Protein AF-A0A378JPU3-F1 (afdb_monomer_lite)

Secondary structure (DSSP, 8-state):
-TTTTHHHHHTTTT--------------------------------------EEHHHHHHHHHHHHHHHHHHHHHHSHHHHHHHHHTT--HHHHHHHHHHHHHHHHHHHTTTS-SEE-HHHHHHHHHHHHHHHHHHHHHHHTT---------------S---EEHHHHHHHHHHHHHHHHHHHHHHSHHHHHHHHHTT--HHHHHHHHHHHHHHHHHHHTTTS-SEE-HHHHHHHHHHHHHHHHHHHIIIIIS----

Organism: NCBI:txid190655

Foldseek 3Di:
DVPVPVVVVLVPVLVPPPVDQPPPVPPPPPPDDDDDDDDDDDDDDDPDPQPFDFPVVLLVVCLVCLQQVLLVVLCVDPVSVVLCVVLVHDSVNSSVQLSVQLVVLCVVCVVVQDRTDGSVSSSVVVVVSSVSSSVVSCCVRNVVPPPPPDDDDDDDDPDLPWDFPVVLLVVCLVCLLQVLLVVQCVPPVSVVLCVVLVHDSVNSSVPLSVQSVVLCVVCVVVDDRIDGPVCSSVVSVSSSSSSNVVCCVVRRVPDDD

InterPro domains:
  IPR056212 T2SS substrate NttA [PF24275] (55-139)
  IPR056212 T2SS substrate NttA [PF24275] (162-255)

Structure (mmCIF, N/CA/C/O backbone):
data_AF-A0A378JPU3-F1
#
_entry.id   AF-A0A378JPU3-F1
#
loop_
_atom_site.group_PDB
_atom_site.id
_atom_site.type_symbol
_atom_site.label_atom_id
_atom_site.label_alt_id
_atom_site.label_comp_id
_atom_site.label_asym_id
_atom_site.label_entity_id
_atom_site.label_seq_id
_atom_site.pdbx_PDB_ins_code
_atom_site.Cartn_x
_atom_site.Cartn_y
_atom_site.Cartn_z
_atom_site.occupancy
_atom_site.B_iso_or_equiv
_atom_site.auth_seq_id
_atom_site.auth_comp_id
_atom_site.auth_asym_id
_atom_site.auth_atom_id
_atom_site.pdbx_PDB_model_num
ATOM 1 N N . MET A 1 1 ? -19.035 25.969 13.054 1.00 32.41 1 MET A N 1
ATOM 2 C CA . MET A 1 1 ? -17.588 26.042 12.739 1.00 32.41 1 MET A CA 1
ATOM 3 C C . MET A 1 1 ? -16.860 24.683 12.739 1.00 32.41 1 MET A C 1
ATOM 5 O O . MET A 1 1 ? -15.728 24.630 12.285 1.00 32.41 1 MET A O 1
ATOM 9 N N . LEU A 1 2 ? -17.512 23.565 13.103 1.00 28.56 2 LEU A N 1
ATOM 10 C CA . LEU A 1 2 ? -16.914 22.213 13.140 1.00 28.56 2 LEU A CA 1
ATOM 11 C C . LEU A 1 2 ? -16.615 21.562 11.768 1.00 28.56 2 LEU A C 1
ATOM 13 O O . LEU A 1 2 ? -15.818 20.636 11.690 1.00 28.56 2 LEU A O 1
ATOM 17 N N . LYS A 1 3 ? -17.224 22.044 10.673 1.00 27.38 3 LYS A N 1
ATOM 18 C CA . LYS A 1 3 ? -17.067 21.456 9.325 1.00 27.38 3 LYS A CA 1
ATOM 19 C C . LYS A 1 3 ? -15.703 21.727 8.664 1.00 27.38 3 LYS A C 1
ATOM 21 O O . LYS A 1 3 ? -15.357 21.023 7.726 1.00 27.38 3 LYS A O 1
ATOM 26 N N . LYS A 1 4 ? -14.931 22.719 9.135 1.00 27.52 4 LYS A N 1
ATOM 27 C CA . LYS A 1 4 ? -13.619 23.080 8.552 1.00 27.52 4 LYS A CA 1
ATOM 28 C C . LYS A 1 4 ? -12.437 22.297 9.136 1.00 27.52 4 LYS A C 1
ATOM 30 O O . LYS A 1 4 ? -11.448 22.133 8.441 1.00 27.52 4 LYS A O 1
ATOM 35 N N . TYR A 1 5 ? -12.544 21.788 10.366 1.00 25.59 5 TYR A N 1
ATOM 36 C CA . TYR A 1 5 ? -11.441 21.064 11.016 1.00 25.59 5 TYR A CA 1
ATOM 37 C C . TYR A 1 5 ? -11.347 19.587 10.598 1.00 25.59 5 TYR A C 1
ATOM 39 O O . TYR A 1 5 ? -10.256 19.034 10.583 1.00 25.59 5 TYR A O 1
ATOM 47 N N . ILE A 1 6 ? -12.462 18.966 10.196 1.00 35.22 6 ILE A N 1
ATOM 48 C CA . ILE A 1 6 ? -12.532 17.518 9.916 1.00 35.22 6 ILE A CA 1
ATOM 49 C C . ILE A 1 6 ? -12.064 17.171 8.490 1.00 35.22 6 ILE A C 1
ATOM 51 O O . ILE A 1 6 ? -11.572 16.072 8.254 1.00 35.22 6 ILE A O 1
ATOM 55 N N . LEU A 1 7 ? -12.124 18.124 7.547 1.00 30.12 7 LEU A N 1
ATOM 56 C CA . LEU A 1 7 ? -11.516 17.939 6.222 1.00 30.12 7 LEU A CA 1
ATOM 57 C C . LEU A 1 7 ? -9.983 17.854 6.293 1.00 30.12 7 LEU A C 1
ATOM 59 O O . LEU A 1 7 ? -9.384 17.202 5.452 1.00 30.12 7 LEU A O 1
ATOM 63 N N . ASN A 1 8 ? -9.346 18.466 7.297 1.00 25.41 8 ASN A N 1
ATOM 64 C CA . ASN A 1 8 ? -7.885 18.502 7.383 1.00 25.41 8 ASN A CA 1
ATOM 65 C C . ASN A 1 8 ? -7.280 17.188 7.902 1.00 25.41 8 ASN A C 1
ATOM 67 O O . ASN A 1 8 ? -6.131 16.895 7.608 1.00 25.41 8 ASN A O 1
ATOM 71 N N . THR A 1 9 ? -8.035 16.379 8.649 1.00 30.48 9 THR A N 1
ATOM 72 C CA . THR A 1 9 ? -7.525 15.127 9.238 1.00 30.48 9 THR A CA 1
ATOM 73 C C . THR A 1 9 ? -7.620 13.947 8.264 1.00 30.48 9 THR A C 1
ATOM 75 O O . THR A 1 9 ? -6.722 13.114 8.223 1.00 30.48 9 THR A O 1
ATOM 78 N N . LEU A 1 10 ? -8.645 13.929 7.400 1.00 29.75 10 LEU A N 1
ATOM 79 C CA . LEU A 1 10 ? -8.787 12.953 6.305 1.00 29.75 10 LEU A CA 1
ATOM 80 C C . LEU A 1 10 ? -7.762 13.151 5.171 1.00 29.75 10 LEU A C 1
ATOM 82 O O . LEU A 1 10 ? -7.487 12.211 4.436 1.00 29.75 10 LEU A O 1
ATOM 86 N N . PHE A 1 11 ? -7.162 14.342 5.066 1.00 31.31 11 PHE A N 1
ATOM 87 C CA . PHE A 1 11 ? -6.097 14.656 4.103 1.00 31.31 11 PHE A CA 1
ATOM 88 C C . PHE A 1 11 ? -4.705 14.129 4.513 1.00 31.31 11 PHE A C 1
ATOM 90 O O . PHE A 1 11 ? -3.809 14.042 3.674 1.00 31.31 11 PHE A O 1
ATOM 97 N N . TYR A 1 12 ? -4.490 13.778 5.788 1.00 26.61 12 TYR A N 1
ATOM 98 C CA . TYR A 1 12 ? -3.152 13.422 6.287 1.00 26.61 12 TYR A CA 1
ATOM 99 C C . TYR A 1 12 ? -2.805 11.932 6.148 1.00 26.61 12 TYR A C 1
ATOM 101 O O . TYR A 1 12 ? -1.636 11.605 5.947 1.00 26.61 12 TYR A O 1
ATOM 109 N N . LEU A 1 13 ? -3.797 11.034 6.156 1.00 31.12 13 LEU A N 1
ATOM 110 C CA . LEU A 1 13 ? -3.576 9.583 6.007 1.00 31.12 13 LEU A CA 1
ATOM 111 C C . LEU A 1 13 ? -3.218 9.153 4.575 1.00 31.12 13 LEU A C 1
ATOM 113 O O . LEU A 1 13 ? -2.740 8.044 4.357 1.00 31.12 13 LEU A O 1
ATOM 117 N N . THR A 1 14 ? -3.401 10.029 3.589 1.00 34.88 14 THR A N 1
ATOM 118 C CA . THR A 1 14 ? -3.176 9.720 2.168 1.00 34.88 14 THR A CA 1
ATOM 119 C C . THR A 1 14 ? -1.902 10.354 1.611 1.00 34.88 14 THR A C 1
ATOM 121 O O . THR A 1 14 ? -1.550 10.159 0.449 1.00 34.88 14 THR A O 1
ATOM 124 N N . SER A 1 15 ? -1.146 11.041 2.474 1.00 30.16 15 SER A N 1
ATOM 125 C CA . SER A 1 15 ? 0.160 11.627 2.156 1.00 30.16 15 SER A CA 1
ATOM 126 C C . SER A 1 15 ? 1.327 10.635 2.277 1.00 30.16 15 SER A C 1
ATOM 128 O O . SER A 1 15 ? 2.453 10.981 1.930 1.00 30.16 15 SER A O 1
ATOM 130 N N . LEU A 1 16 ? 1.079 9.372 2.653 1.00 36.84 16 LEU A N 1
ATOM 131 C CA . LEU A 1 16 ? 2.050 8.267 2.558 1.00 36.84 16 LEU A CA 1
ATOM 132 C C . LEU A 1 16 ? 2.256 7.791 1.106 1.00 36.84 16 LEU A C 1
ATOM 134 O O . LEU A 1 16 ? 2.523 6.627 0.824 1.00 36.84 16 LEU A O 1
ATOM 138 N N . SER A 1 17 ? 2.184 8.710 0.146 1.00 36.31 17 SER A N 1
ATOM 139 C CA . SER A 1 17 ? 2.938 8.535 -1.079 1.00 36.31 17 SER A CA 1
ATOM 140 C C . SER A 1 17 ? 4.420 8.580 -0.693 1.00 36.31 17 SER A C 1
ATOM 142 O O . SER A 1 17 ? 4.914 9.610 -0.232 1.00 36.31 17 SER A O 1
ATOM 144 N N . LEU A 1 18 ? 5.137 7.472 -0.874 1.00 35.59 18 LEU A N 1
ATOM 145 C CA . LEU A 1 18 ? 6.599 7.433 -0.949 1.00 35.59 18 LEU A CA 1
ATOM 146 C C . LEU A 1 18 ? 7.064 8.241 -2.193 1.00 35.59 18 LEU A C 1
ATOM 148 O O . LEU A 1 18 ? 7.688 7.714 -3.112 1.00 35.59 18 LEU A O 1
ATOM 152 N N . SER A 1 19 ? 6.704 9.527 -2.269 1.00 30.16 19 SER A N 1
ATOM 153 C CA . SER A 1 19 ? 6.906 10.418 -3.424 1.00 30.16 19 SER A CA 1
ATOM 154 C C . SER A 1 19 ? 8.315 10.993 -3.519 1.00 30.16 19 SER A C 1
ATOM 156 O O . SER A 1 19 ? 8.588 11.787 -4.411 1.00 30.16 19 SER A O 1
ATOM 158 N N . SER A 1 20 ? 9.238 10.552 -2.666 1.00 33.31 20 SER A N 1
ATOM 159 C CA . SER A 1 20 ? 10.612 11.055 -2.660 1.00 33.31 20 SER A CA 1
ATOM 160 C C . SER A 1 20 ? 11.626 9.917 -2.594 1.00 33.31 20 SER A C 1
ATOM 162 O O . SER A 1 20 ? 12.505 9.911 -1.742 1.00 33.31 20 SER A O 1
ATOM 164 N N . PHE A 1 21 ? 11.524 8.948 -3.507 1.00 36.59 21 PHE A N 1
ATOM 165 C CA . PHE A 1 21 ? 12.619 8.012 -3.783 1.00 36.59 21 PHE A CA 1
ATOM 166 C C . PHE A 1 21 ? 13.188 8.289 -5.166 1.00 36.59 21 PHE A C 1
ATOM 168 O O . PHE A 1 21 ? 13.033 7.510 -6.099 1.00 36.59 21 PHE A O 1
ATOM 175 N N . ALA A 1 22 ? 13.888 9.414 -5.279 1.00 31.41 22 ALA A N 1
ATOM 176 C CA . ALA A 1 22 ? 15.116 9.401 -6.049 1.00 31.41 22 ALA A CA 1
ATOM 177 C C . ALA A 1 22 ? 16.203 8.938 -5.074 1.00 31.41 22 ALA A C 1
ATOM 179 O O . ALA A 1 22 ? 16.796 9.748 -4.362 1.00 31.41 22 ALA A O 1
ATOM 180 N N . VAL A 1 23 ? 16.445 7.626 -4.998 1.00 38.84 23 VAL A N 1
ATOM 181 C CA . VAL A 1 23 ? 17.729 7.144 -4.482 1.00 38.84 23 VAL A CA 1
ATOM 182 C C . VAL A 1 23 ? 18.743 7.498 -5.563 1.00 38.84 23 VAL A C 1
ATOM 184 O O . VAL A 1 23 ? 19.090 6.682 -6.411 1.00 38.84 23 VAL A O 1
ATOM 187 N N . ALA A 1 24 ? 19.190 8.755 -5.572 1.00 32.50 24 ALA A N 1
ATOM 188 C CA . ALA A 1 24 ? 20.512 9.037 -6.083 1.00 32.50 24 ALA A CA 1
ATOM 189 C C . ALA A 1 24 ? 21.433 8.234 -5.169 1.00 32.50 24 ALA A C 1
ATOM 191 O O . ALA A 1 24 ? 21.545 8.544 -3.983 1.00 32.50 24 ALA A O 1
ATOM 192 N N . ALA A 1 25 ? 21.983 7.136 -5.686 1.00 34.09 25 ALA A N 1
ATOM 193 C CA . ALA A 1 25 ? 23.075 6.436 -5.043 1.00 34.09 25 ALA A CA 1
ATOM 194 C C . ALA A 1 25 ? 24.188 7.471 -4.847 1.00 34.09 25 ALA A C 1
ATOM 196 O O . ALA A 1 25 ? 24.941 7.772 -5.769 1.00 34.09 25 ALA A O 1
ATOM 197 N N . ALA A 1 26 ? 24.204 8.105 -3.678 1.00 31.64 26 ALA A N 1
ATOM 198 C CA . ALA A 1 26 ? 25.244 9.027 -3.301 1.00 31.64 26 ALA A CA 1
ATOM 199 C C . ALA A 1 26 ? 26.491 8.170 -3.118 1.00 31.64 26 ALA A C 1
ATOM 201 O O . ALA A 1 26 ? 26.628 7.442 -2.136 1.00 31.64 26 ALA A O 1
ATOM 202 N N . ALA A 1 27 ? 27.373 8.220 -4.112 1.00 32.00 27 ALA A N 1
ATOM 203 C CA . ALA A 1 27 ? 28.778 7.945 -3.910 1.00 32.00 27 ALA A CA 1
ATOM 204 C C . ALA A 1 27 ? 29.295 9.000 -2.922 1.00 32.00 27 ALA A C 1
ATOM 206 O O . ALA A 1 27 ? 29.731 10.079 -3.309 1.00 32.00 27 ALA A O 1
ATOM 207 N N . THR A 1 28 ? 29.150 8.735 -1.628 1.00 31.64 28 THR A N 1
ATOM 208 C CA . THR A 1 28 ? 29.961 9.397 -0.612 1.00 31.64 28 THR A CA 1
ATOM 209 C C . THR A 1 28 ? 31.126 8.474 -0.325 1.00 31.64 28 THR A C 1
ATOM 211 O O . THR A 1 28 ? 30.988 7.509 0.431 1.00 31.64 28 THR A O 1
ATOM 214 N N . ASP A 1 29 ? 32.259 8.772 -0.960 1.00 32.62 29 ASP A N 1
ATOM 215 C CA . ASP A 1 29 ? 33.569 8.279 -0.554 1.00 32.62 29 ASP A CA 1
ATOM 216 C C . ASP A 1 29 ? 33.772 8.621 0.923 1.00 32.62 29 ASP A C 1
ATOM 218 O O . ASP A 1 29 ? 34.109 9.747 1.293 1.00 32.62 29 ASP A O 1
ATOM 222 N N . THR A 1 30 ? 33.532 7.645 1.794 1.00 31.33 30 THR A N 1
ATOM 223 C CA . THR A 1 30 ? 33.947 7.744 3.190 1.00 31.33 30 THR A CA 1
ATOM 224 C C . THR A 1 30 ? 35.383 7.258 3.242 1.00 31.33 30 THR A C 1
ATOM 226 O O . THR A 1 30 ? 35.661 6.076 3.426 1.00 31.33 30 THR A O 1
ATOM 229 N N . ASN A 1 31 ? 36.300 8.193 3.004 1.00 32.69 31 ASN A N 1
ATOM 230 C CA . ASN A 1 31 ? 37.728 7.987 3.166 1.00 32.69 31 ASN A CA 1
ATOM 231 C C . ASN A 1 31 ? 38.022 7.829 4.668 1.00 32.69 31 ASN A C 1
ATOM 233 O O . ASN A 1 31 ? 38.089 8.810 5.413 1.00 32.69 31 ASN A O 1
ATOM 237 N N . ALA A 1 32 ? 38.133 6.584 5.130 1.00 32.72 32 ALA A N 1
ATOM 238 C CA . ALA A 1 32 ? 38.642 6.272 6.455 1.00 32.72 32 ALA A CA 1
ATOM 239 C C . ALA A 1 32 ? 40.151 6.550 6.467 1.00 32.72 32 ALA A C 1
ATOM 241 O O . ALA A 1 32 ? 40.952 5.811 5.899 1.00 32.72 32 ALA A O 1
ATOM 242 N N . SER A 1 33 ? 40.522 7.656 7.108 1.00 32.91 33 SER A N 1
ATOM 243 C CA . SER A 1 33 ? 41.908 8.032 7.360 1.00 32.91 33 SER A CA 1
ATOM 244 C C . SER A 1 33 ? 42.597 6.972 8.224 1.00 32.91 33 SER A C 1
ATOM 246 O O . SER A 1 33 ? 42.198 6.718 9.362 1.00 32.91 33 SER A O 1
ATOM 248 N N . SER A 1 34 ? 43.644 6.352 7.689 1.00 36.44 34 SER A N 1
ATOM 249 C CA . SER A 1 34 ? 44.689 5.673 8.454 1.00 36.44 34 SER A CA 1
ATOM 250 C C . SER A 1 34 ? 46.005 5.808 7.695 1.00 36.44 34 SER A C 1
ATOM 252 O O . SER A 1 34 ? 46.199 5.273 6.609 1.00 36.44 34 SER A O 1
ATOM 254 N N . THR A 1 35 ? 46.883 6.613 8.277 1.00 32.78 35 THR A N 1
ATOM 255 C CA . THR A 1 35 ? 48.213 6.990 7.809 1.00 32.78 35 THR A CA 1
ATOM 256 C C . THR A 1 35 ? 49.151 5.788 7.696 1.00 32.78 35 THR A C 1
ATOM 258 O O . THR A 1 35 ? 49.432 5.146 8.704 1.00 32.78 35 THR A O 1
ATOM 261 N N . THR A 1 36 ? 49.750 5.553 6.523 1.00 31.28 36 THR A N 1
ATOM 262 C CA . THR A 1 36 ? 51.211 5.355 6.383 1.00 31.28 36 THR A CA 1
ATOM 263 C C . THR A 1 36 ? 51.658 5.465 4.919 1.00 31.28 36 THR A C 1
ATOM 265 O O . THR A 1 36 ? 51.012 4.969 4.005 1.00 31.28 36 THR A O 1
ATOM 268 N N . ASN A 1 37 ? 52.765 6.184 4.726 1.00 35.88 37 ASN A N 1
ATOM 269 C CA . ASN A 1 37 ? 53.377 6.598 3.461 1.00 35.88 37 ASN A CA 1
ATOM 270 C C . ASN A 1 37 ? 53.682 5.451 2.481 1.00 35.88 37 ASN A C 1
ATOM 272 O O . ASN A 1 37 ? 54.203 4.423 2.903 1.00 35.88 37 ASN A O 1
ATOM 276 N N . THR A 1 38 ? 53.544 5.703 1.170 1.00 30.03 38 THR A N 1
ATOM 277 C CA . THR A 1 38 ? 54.655 5.671 0.186 1.00 30.03 38 THR A CA 1
ATOM 278 C C . THR A 1 38 ? 54.205 6.274 -1.153 1.00 30.03 38 THR A C 1
ATOM 280 O O . THR A 1 38 ? 53.184 5.912 -1.725 1.00 30.03 38 THR A O 1
ATOM 283 N N . THR A 1 39 ? 55.009 7.224 -1.618 1.00 37.38 39 THR A N 1
ATOM 284 C CA . THR A 1 39 ? 54.985 7.975 -2.876 1.00 37.38 39 THR A CA 1
ATOM 285 C C . THR A 1 39 ? 54.876 7.108 -4.135 1.00 37.38 39 THR A C 1
ATOM 287 O O . THR A 1 39 ? 55.716 6.235 -4.337 1.00 37.38 39 THR A O 1
ATOM 290 N N . SER A 1 40 ? 53.949 7.443 -5.043 1.00 35.34 40 SER A N 1
ATOM 291 C CA . SER A 1 40 ? 54.231 7.675 -6.476 1.00 35.34 40 SER A CA 1
ATOM 292 C C . SER A 1 40 ? 53.018 8.252 -7.211 1.00 35.34 40 SER A C 1
ATOM 294 O O . SER A 1 40 ? 51.883 7.820 -7.044 1.00 35.34 40 SER A O 1
ATOM 296 N N . SER A 1 41 ? 53.308 9.273 -8.007 1.00 37.97 41 SER A N 1
ATOM 297 C CA . SER A 1 41 ? 52.407 10.167 -8.725 1.00 37.97 41 SER A CA 1
ATOM 298 C C . SER A 1 41 ? 51.645 9.513 -9.881 1.00 37.97 41 SER A C 1
ATOM 300 O O . SER A 1 41 ? 52.221 8.763 -10.663 1.00 37.97 41 SER A O 1
ATOM 302 N N . SER A 1 42 ? 50.395 9.930 -10.095 1.00 36.22 42 SER A N 1
ATOM 303 C CA . SER A 1 42 ? 49.899 10.374 -11.412 1.00 36.22 42 SER A CA 1
ATOM 304 C C . SER A 1 42 ? 48.532 11.049 -11.271 1.00 36.22 42 SER A C 1
ATOM 306 O O . SER A 1 42 ? 47.524 10.442 -10.924 1.00 36.22 42 SER A O 1
ATOM 308 N N . THR A 1 43 ? 48.526 12.350 -11.539 1.00 34.69 43 THR A N 1
ATOM 309 C CA . THR A 1 43 ? 47.345 13.201 -11.662 1.00 34.69 43 THR A CA 1
ATOM 310 C C . THR A 1 43 ? 46.802 13.078 -13.083 1.00 34.69 43 THR A C 1
ATOM 312 O O . THR A 1 43 ? 47.556 13.317 -14.027 1.00 34.69 43 THR A O 1
ATOM 315 N N . SER A 1 44 ? 45.506 12.793 -13.233 1.00 37.28 44 SER A N 1
ATOM 316 C CA . SER A 1 44 ? 44.522 13.611 -13.980 1.00 37.28 44 SER A CA 1
ATOM 317 C C . SER A 1 44 ? 43.413 12.766 -14.617 1.00 37.28 44 SER A C 1
ATOM 319 O O . SER A 1 44 ? 43.623 12.082 -15.609 1.00 37.28 44 SER A O 1
ATOM 321 N N . ALA A 1 45 ? 42.218 12.925 -14.044 1.00 41.12 45 ALA A N 1
ATOM 322 C CA . ALA A 1 45 ? 40.938 13.133 -14.717 1.00 41.12 45 ALA A CA 1
ATOM 323 C C . ALA A 1 45 ? 40.531 12.202 -15.876 1.00 41.12 45 ALA A C 1
ATOM 325 O O . ALA A 1 45 ? 40.899 12.386 -17.035 1.00 41.12 45 ALA A O 1
ATOM 326 N N . THR A 1 46 ? 39.549 11.346 -15.593 1.00 30.11 46 THR A N 1
ATOM 327 C CA . THR A 1 46 ? 38.450 11.113 -16.537 1.00 30.11 46 THR A CA 1
ATOM 328 C C . THR A 1 46 ? 37.142 11.090 -15.757 1.00 30.11 46 THR A C 1
ATOM 330 O O . THR A 1 46 ? 36.743 10.091 -15.172 1.00 30.11 46 THR A O 1
ATOM 333 N N . SER A 1 47 ? 36.509 12.256 -15.696 1.00 50.19 47 SER A N 1
ATOM 334 C CA . SER A 1 47 ? 35.126 12.444 -15.290 1.00 50.19 47 SER A CA 1
ATOM 335 C C . SER A 1 47 ? 34.209 12.119 -16.468 1.00 50.19 47 SER A C 1
ATOM 337 O O . SER A 1 47 ? 34.128 12.914 -17.399 1.00 50.19 47 SER A O 1
ATOM 339 N N . THR A 1 48 ? 33.523 10.982 -16.383 1.00 41.03 48 THR A N 1
ATOM 340 C CA . THR A 1 48 ? 32.181 10.698 -16.931 1.00 41.03 48 THR A CA 1
ATOM 341 C C . THR A 1 48 ? 31.747 9.397 -16.268 1.00 41.03 48 THR A C 1
ATOM 343 O O . THR A 1 48 ? 31.822 8.326 -16.864 1.00 41.03 48 THR A O 1
ATOM 346 N N . ASP A 1 49 ? 31.407 9.473 -14.980 1.00 44.94 49 ASP A N 1
ATOM 347 C CA . ASP A 1 49 ? 31.023 8.300 -14.193 1.00 44.94 49 ASP A CA 1
ATOM 348 C C . ASP A 1 49 ? 29.540 7.985 -14.439 1.00 44.94 49 ASP A C 1
ATOM 350 O O . ASP A 1 49 ? 28.663 8.179 -13.601 1.00 44.94 49 ASP A O 1
ATOM 354 N N . ASP A 1 50 ? 29.274 7.558 -15.671 1.00 47.06 50 ASP A N 1
ATOM 355 C CA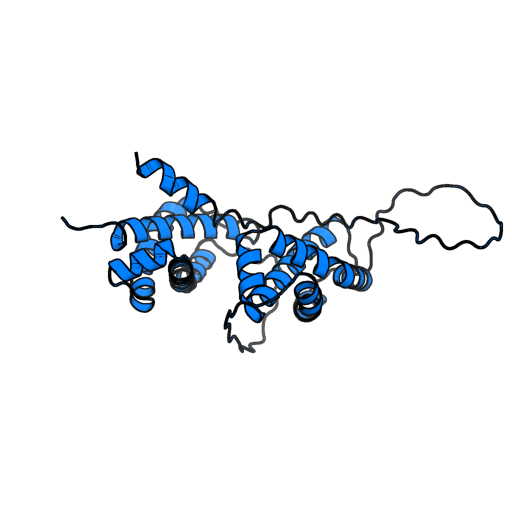 . ASP A 1 50 ? 28.066 6.844 -16.075 1.00 47.06 50 ASP A CA 1
ATOM 356 C C . ASP A 1 50 ? 28.383 5.337 -16.031 1.00 47.06 50 ASP A C 1
ATOM 358 O O . ASP A 1 50 ? 28.184 4.586 -16.988 1.00 47.06 50 ASP A O 1
ATOM 362 N N . GLN A 1 51 ? 29.014 4.892 -14.933 1.00 56.75 51 GLN A N 1
ATOM 363 C CA . GLN A 1 51 ? 29.346 3.486 -14.730 1.00 56.75 51 GLN A CA 1
ATOM 364 C C . GLN A 1 51 ? 28.059 2.713 -14.464 1.00 56.75 51 GLN A C 1
ATOM 366 O O . GLN A 1 51 ? 27.597 2.567 -13.330 1.00 56.75 51 GLN A O 1
ATOM 371 N N . SER A 1 52 ? 27.485 2.200 -15.547 1.00 60.25 52 SER A N 1
ATOM 372 C CA . SER A 1 52 ? 26.491 1.143 -15.494 1.00 60.25 52 SER A CA 1
ATOM 373 C C . SER A 1 52 ? 27.075 -0.036 -14.708 1.00 60.25 52 SER A C 1
ATOM 375 O O . SER A 1 52 ? 28.074 -0.635 -15.112 1.00 60.25 52 SER A O 1
ATOM 377 N N . ARG A 1 53 ? 26.498 -0.331 -13.540 1.00 81.81 53 ARG A N 1
ATOM 378 C CA . ARG A 1 53 ? 26.974 -1.397 -12.643 1.00 81.81 53 ARG A CA 1
ATOM 379 C C . ARG A 1 53 ? 26.261 -2.705 -12.941 1.00 81.81 53 ARG A C 1
ATOM 381 O O . ARG A 1 53 ? 25.088 -2.701 -13.304 1.00 81.81 53 ARG A O 1
ATOM 388 N N . GLY A 1 54 ? 26.930 -3.839 -12.747 1.00 93.38 54 GLY A N 1
ATOM 389 C CA . GLY A 1 54 ? 26.264 -5.141 -12.835 1.00 93.38 54 GLY A CA 1
ATOM 390 C C . GLY A 1 54 ? 25.160 -5.270 -11.776 1.00 93.38 54 GLY A C 1
ATOM 391 O O . GLY A 1 54 ? 25.295 -4.745 -10.667 1.00 93.38 54 GLY A O 1
ATOM 392 N N . LYS A 1 55 ? 24.069 -5.980 -12.086 1.00 92.88 55 LYS A N 1
ATOM 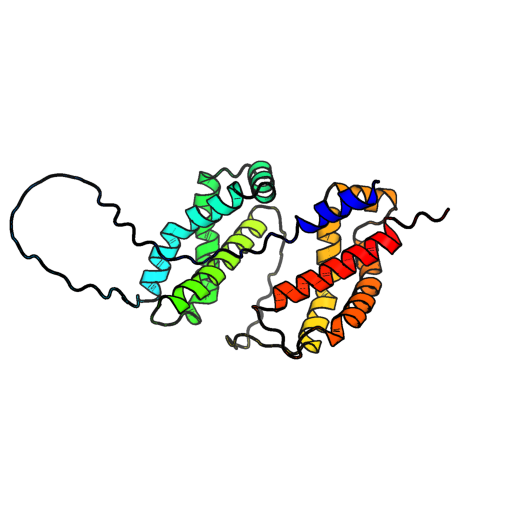393 C CA . LYS A 1 55 ? 22.930 -6.131 -11.157 1.00 92.88 55 LYS A CA 1
ATOM 394 C C . LYS A 1 55 ? 23.307 -6.688 -9.783 1.00 92.88 55 LYS A C 1
ATOM 396 O O . LYS A 1 55 ? 22.732 -6.274 -8.780 1.00 92.88 55 LYS A O 1
ATOM 401 N N . ASP A 1 56 ? 24.281 -7.594 -9.727 1.00 94.81 56 ASP A N 1
ATOM 402 C CA . ASP A 1 56 ? 24.747 -8.196 -8.475 1.00 94.81 56 ASP A CA 1
ATOM 403 C C . ASP A 1 56 ? 25.501 -7.192 -7.604 1.00 94.81 56 ASP A C 1
ATOM 405 O O . ASP A 1 56 ? 25.277 -7.128 -6.395 1.00 94.81 56 ASP A O 1
ATOM 409 N N . GLU A 1 57 ? 26.335 -6.353 -8.222 1.00 94.44 57 GLU A N 1
ATOM 410 C CA . GLU A 1 57 ? 27.027 -5.266 -7.532 1.00 94.44 57 GLU A CA 1
ATOM 411 C C . GLU A 1 57 ? 26.019 -4.239 -6.998 1.00 94.44 57 GLU A C 1
ATOM 413 O O . GLU A 1 57 ? 26.101 -3.826 -5.838 1.00 94.44 57 GLU A O 1
ATOM 418 N N . TRP A 1 58 ? 25.029 -3.868 -7.817 1.00 94.75 58 TRP A N 1
ATOM 419 C CA . TRP A 1 58 ? 23.960 -2.958 -7.410 1.00 94.75 58 TRP A CA 1
ATOM 420 C C . TRP A 1 58 ? 23.161 -3.512 -6.222 1.00 94.75 58 TRP A C 1
ATOM 422 O O . TRP A 1 58 ? 22.984 -2.808 -5.229 1.00 94.75 58 TRP A O 1
ATOM 432 N N . LEU A 1 59 ? 22.754 -4.787 -6.265 1.00 95.38 59 LEU A N 1
ATOM 433 C CA . LEU A 1 59 ? 22.052 -5.444 -5.157 1.00 95.38 59 LEU A CA 1
ATOM 434 C C . LEU A 1 59 ? 22.902 -5.529 -3.888 1.00 95.38 59 LEU A C 1
ATOM 436 O O . LEU A 1 59 ? 22.366 -5.370 -2.794 1.00 95.38 59 LEU A O 1
ATOM 440 N N . SER A 1 60 ? 24.208 -5.774 -4.016 1.00 95.12 60 SER A N 1
ATOM 441 C CA . SER A 1 60 ? 25.113 -5.822 -2.865 1.00 95.12 60 SER A CA 1
ATOM 442 C C . SER A 1 60 ? 25.158 -4.478 -2.141 1.00 95.12 60 SER A C 1
ATOM 444 O O . SER A 1 60 ? 24.967 -4.434 -0.928 1.00 95.12 60 SER A O 1
ATOM 446 N N . LYS A 1 61 ? 25.329 -3.373 -2.881 1.00 93.56 61 LYS A N 1
ATOM 447 C CA . LYS A 1 61 ? 25.327 -2.017 -2.301 1.00 93.56 61 LYS A CA 1
ATOM 448 C C . LYS A 1 61 ? 23.963 -1.645 -1.745 1.00 93.56 61 LYS A C 1
ATOM 450 O O . LYS A 1 61 ? 23.859 -1.047 -0.680 1.00 93.56 61 LYS A O 1
ATOM 455 N N . MET A 1 62 ? 22.902 -2.037 -2.445 1.00 92.50 62 MET A N 1
ATOM 456 C CA . MET A 1 62 ? 21.539 -1.815 -1.991 1.00 92.50 62 MET A CA 1
ATOM 457 C C . MET A 1 62 ? 21.281 -2.494 -0.638 1.00 92.50 62 MET A C 1
ATOM 459 O O . MET A 1 62 ? 20.696 -1.872 0.245 1.00 92.50 62 MET A O 1
ATOM 463 N N . ARG A 1 63 ? 21.754 -3.731 -0.445 1.00 94.62 63 ARG A N 1
ATOM 464 C CA . ARG A 1 63 ? 21.597 -4.476 0.814 1.00 94.62 63 ARG A CA 1
ATOM 465 C C . ARG A 1 63 ? 22.228 -3.761 2.009 1.00 94.62 63 ARG A C 1
ATOM 467 O O . ARG A 1 63 ? 21.705 -3.865 3.112 1.00 94.62 63 ARG A O 1
ATOM 474 N N . GLU A 1 64 ? 23.320 -3.039 1.784 1.00 94.12 64 GLU A N 1
ATOM 475 C CA . GLU A 1 64 ? 24.026 -2.272 2.812 1.00 94.12 64 GLU A CA 1
ATOM 476 C C . GLU A 1 64 ? 23.268 -0.992 3.201 1.00 94.12 64 GLU A C 1
ATOM 478 O O . GLU A 1 64 ? 23.090 -0.705 4.383 1.00 94.12 64 GLU A O 1
ATOM 483 N N . VAL A 1 65 ? 22.766 -0.238 2.216 1.00 93.56 65 VAL A N 1
ATOM 484 C CA . VAL A 1 65 ? 22.169 1.090 2.462 1.00 93.56 65 VAL A CA 1
ATOM 485 C C . VAL A 1 65 ? 20.677 1.052 2.799 1.00 93.56 65 VAL A C 1
ATOM 487 O O . VAL A 1 65 ? 20.176 1.916 3.524 1.00 93.56 65 VAL A O 1
ATOM 490 N N . VAL A 1 66 ? 19.938 0.071 2.274 1.00 93.50 66 VAL A N 1
ATOM 491 C CA . VAL A 1 66 ? 18.474 0.012 2.392 1.00 93.50 66 VAL A CA 1
ATOM 492 C C . VAL A 1 66 ? 17.973 -0.090 3.835 1.00 93.50 66 VAL A C 1
ATOM 494 O O . VAL A 1 66 ? 17.028 0.639 4.145 1.00 93.50 66 VAL A O 1
ATOM 497 N N . PRO A 1 67 ? 18.568 -0.902 4.732 1.00 95.62 67 PRO A N 1
ATOM 498 C CA . PRO A 1 67 ? 18.143 -0.955 6.129 1.00 95.62 67 PRO A CA 1
ATOM 499 C C . PRO A 1 67 ? 18.087 0.422 6.794 1.00 95.62 67 PRO A C 1
ATOM 501 O O . PRO A 1 67 ? 17.055 0.800 7.348 1.00 95.62 67 PRO A O 1
ATOM 504 N N . GLY A 1 68 ? 19.153 1.218 6.658 1.00 91.88 68 GLY A N 1
ATOM 505 C CA . GLY A 1 68 ? 19.206 2.561 7.234 1.00 91.88 68 GLY A CA 1
ATOM 506 C C . GLY A 1 68 ? 18.167 3.502 6.622 1.00 91.88 68 GLY A C 1
ATOM 507 O O . GLY A 1 68 ? 17.477 4.222 7.342 1.00 91.88 68 GLY A O 1
ATOM 508 N N . ILE A 1 69 ? 17.998 3.465 5.296 1.00 92.62 69 ILE A N 1
ATOM 509 C CA . ILE A 1 69 ? 17.019 4.308 4.596 1.00 92.62 69 ILE A CA 1
ATOM 510 C C . ILE A 1 69 ? 15.592 3.970 5.039 1.00 92.62 69 ILE A C 1
ATOM 512 O O . ILE A 1 69 ? 14.821 4.876 5.360 1.00 92.62 69 ILE A O 1
ATOM 516 N N . ILE A 1 70 ? 15.222 2.689 5.072 1.00 92.25 70 ILE A N 1
ATOM 517 C CA . ILE A 1 70 ? 13.866 2.274 5.445 1.00 92.25 70 ILE A CA 1
ATOM 518 C C . ILE A 1 70 ? 13.590 2.628 6.905 1.00 92.25 70 ILE A C 1
ATOM 520 O O . ILE A 1 70 ? 12.616 3.324 7.185 1.00 92.25 70 ILE A O 1
ATOM 524 N N . CYS A 1 71 ? 14.471 2.253 7.829 1.00 94.38 71 CYS A N 1
ATOM 525 C CA . CYS A 1 71 ? 14.254 2.512 9.251 1.00 94.38 71 CYS A CA 1
ATOM 526 C C . CYS A 1 71 ? 14.231 4.008 9.581 1.00 94.38 71 CYS A C 1
ATOM 528 O O . CYS A 1 71 ? 13.428 4.455 10.405 1.00 94.38 71 CYS A O 1
ATOM 530 N N . LYS A 1 72 ? 15.025 4.823 8.878 1.00 92.75 72 LYS A N 1
ATOM 531 C CA . LYS A 1 72 ? 14.943 6.282 8.990 1.00 92.75 72 LYS A CA 1
ATOM 532 C C . LYS A 1 72 ? 13.577 6.809 8.541 1.00 92.75 72 LYS A C 1
ATOM 534 O O . LYS A 1 72 ? 12.994 7.628 9.238 1.00 92.75 72 LYS A O 1
ATOM 539 N N . ASN A 1 73 ? 13.027 6.313 7.434 1.00 88.56 73 ASN A N 1
ATOM 540 C CA . ASN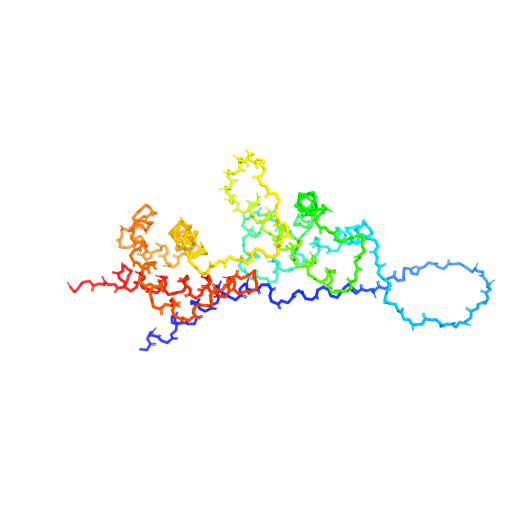 A 1 73 ? 11.693 6.723 6.981 1.00 88.56 73 ASN A CA 1
ATOM 541 C C . ASN A 1 73 ? 10.591 6.316 7.970 1.00 88.56 73 ASN A C 1
ATOM 543 O O . ASN A 1 73 ? 9.707 7.117 8.267 1.00 88.56 73 ASN A O 1
ATOM 547 N N . PHE A 1 74 ? 10.658 5.101 8.519 1.00 90.19 74 PHE A N 1
ATOM 548 C CA . PHE A 1 74 ? 9.678 4.646 9.506 1.00 90.19 74 PHE A CA 1
ATOM 549 C C . PHE A 1 74 ? 9.751 5.461 10.802 1.00 90.19 74 PHE A C 1
ATOM 551 O O . PHE A 1 74 ? 8.721 5.756 11.392 1.00 90.19 74 PHE A O 1
ATOM 558 N N . THR A 1 75 ? 10.947 5.862 11.236 1.00 90.44 75 THR A N 1
ATOM 559 C CA . THR A 1 75 ? 11.121 6.672 12.454 1.00 90.44 75 THR A CA 1
ATOM 560 C C . THR A 1 75 ? 10.790 8.153 12.253 1.00 90.44 75 THR A C 1
ATOM 562 O O . THR A 1 75 ? 10.340 8.800 13.198 1.00 90.44 75 THR A O 1
ATOM 565 N N . GLN A 1 76 ? 10.973 8.692 11.041 1.00 88.69 76 GLN A N 1
ATOM 566 C CA . GLN A 1 76 ? 10.594 10.065 10.678 1.00 88.69 76 GLN A CA 1
ATOM 567 C C . GLN A 1 76 ? 9.090 10.238 10.443 1.00 88.69 76 GLN A C 1
ATOM 569 O O . GLN A 1 76 ? 8.583 11.353 10.539 1.00 88.69 76 GLN A O 1
ATOM 574 N N . ASN A 1 77 ? 8.374 9.160 10.127 1.00 88.38 77 ASN A N 1
ATOM 575 C CA . ASN A 1 77 ? 6.924 9.180 10.038 1.00 88.38 77 ASN A CA 1
ATOM 576 C C . ASN A 1 77 ? 6.313 8.907 11.421 1.00 88.38 77 ASN A C 1
ATOM 578 O O . ASN A 1 77 ? 6.482 7.821 11.968 1.00 88.38 77 ASN A O 1
ATOM 582 N N . ASP A 1 78 ? 5.574 9.870 11.976 1.00 85.12 78 ASP A N 1
ATOM 583 C CA . ASP A 1 78 ? 5.021 9.768 13.334 1.00 85.12 78 ASP A CA 1
ATOM 584 C C . ASP A 1 78 ? 4.137 8.530 13.555 1.00 85.12 78 ASP A C 1
ATOM 586 O O . ASP A 1 78 ? 4.145 7.951 14.642 1.00 85.12 78 ASP A O 1
ATOM 590 N N . GLU A 1 79 ? 3.375 8.106 12.546 1.00 84.50 79 GLU A N 1
ATOM 591 C CA . GLU A 1 79 ? 2.485 6.948 12.652 1.00 84.50 79 GLU A CA 1
ATOM 592 C C . GLU A 1 79 ? 3.265 5.630 12.616 1.00 84.50 79 GLU A C 1
ATOM 594 O O . GLU A 1 79 ? 3.086 4.773 13.485 1.00 84.50 79 GLU A O 1
ATOM 599 N N . LEU A 1 80 ? 4.182 5.482 11.658 1.00 86.38 80 LEU A N 1
ATOM 600 C CA . LEU A 1 80 ? 5.037 4.298 11.566 1.00 86.38 80 LEU A CA 1
ATOM 601 C C . LEU A 1 80 ? 5.960 4.183 12.784 1.00 86.38 80 LEU A C 1
ATOM 603 O O . LEU A 1 80 ? 6.163 3.085 13.297 1.00 86.38 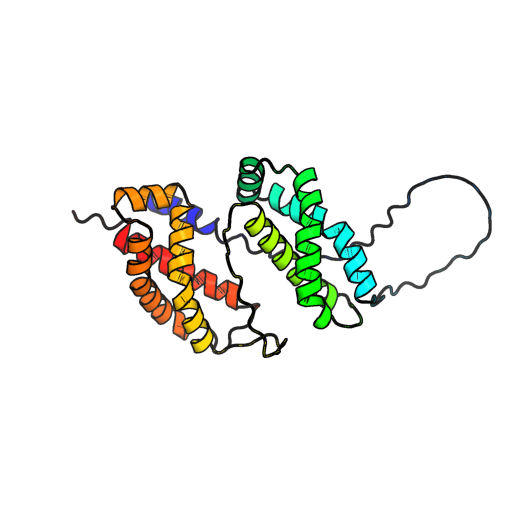80 LEU A O 1
ATOM 607 N N . ASN A 1 81 ? 6.447 5.307 13.308 1.00 90.19 81 ASN A N 1
ATOM 608 C CA . ASN A 1 81 ? 7.266 5.349 14.513 1.00 90.19 81 ASN A CA 1
ATOM 609 C C . ASN A 1 81 ? 6.470 4.908 15.751 1.00 90.19 81 ASN A C 1
ATOM 611 O O . ASN A 1 81 ? 6.987 4.180 16.596 1.00 90.19 81 ASN A O 1
ATOM 615 N N . LYS A 1 82 ? 5.191 5.297 15.860 1.00 89.62 82 LYS A N 1
ATOM 616 C CA . LYS A 1 82 ? 4.304 4.785 16.919 1.00 89.62 82 LYS A CA 1
ATOM 617 C C . LYS A 1 82 ? 4.137 3.268 16.825 1.00 89.62 82 LYS A C 1
ATOM 619 O O . LYS A 1 82 ? 4.225 2.609 17.856 1.00 89.62 82 LYS A O 1
ATOM 624 N N . ARG A 1 83 ? 3.954 2.717 15.619 1.00 88.00 83 ARG A N 1
ATOM 625 C CA . ARG A 1 83 ? 3.842 1.260 15.402 1.00 88.00 83 ARG A CA 1
ATOM 626 C C . ARG A 1 83 ? 5.141 0.524 15.737 1.00 88.00 83 ARG A C 1
ATOM 628 O O . ARG A 1 83 ? 5.103 -0.453 16.472 1.00 88.00 83 ARG A O 1
ATOM 635 N N . LEU A 1 84 ? 6.291 1.043 15.299 1.00 91.50 84 LEU A N 1
ATOM 636 C CA . LEU A 1 84 ? 7.607 0.522 15.686 1.00 91.50 84 LEU A CA 1
ATOM 637 C C . LEU A 1 84 ? 7.767 0.460 17.212 1.00 91.50 84 LEU A C 1
ATOM 639 O O . LEU A 1 84 ? 8.144 -0.575 17.757 1.00 91.50 84 LEU A O 1
ATOM 643 N N . LYS A 1 85 ? 7.428 1.548 17.913 1.00 92.38 85 LYS A N 1
ATOM 644 C CA . LYS A 1 85 ? 7.498 1.609 19.379 1.00 92.38 85 LYS A CA 1
ATOM 645 C C . LYS A 1 85 ? 6.519 0.654 20.057 1.00 92.38 85 LYS A C 1
ATOM 647 O O . LYS A 1 85 ? 6.895 0.046 21.054 1.00 92.38 85 LYS A O 1
ATOM 652 N N . ALA A 1 86 ? 5.304 0.506 19.526 1.00 91.38 86 ALA A N 1
ATOM 653 C CA . ALA A 1 86 ? 4.312 -0.437 20.046 1.00 91.38 86 ALA A CA 1
ATOM 654 C C . ALA A 1 86 ? 4.826 -1.888 20.005 1.00 91.38 86 ALA A C 1
ATOM 656 O O . ALA A 1 86 ? 4.616 -2.639 20.953 1.00 91.38 86 ALA A O 1
ATOM 657 N N . GLU A 1 87 ? 5.588 -2.236 18.968 1.00 91.69 87 GLU A N 1
ATOM 658 C CA . GLU A 1 87 ? 6.194 -3.563 18.790 1.00 91.69 87 GLU A CA 1
ATOM 659 C C . GLU A 1 87 ? 7.589 -3.702 19.430 1.00 91.69 87 GLU A C 1
ATOM 661 O O . GLU A 1 87 ? 8.289 -4.700 19.235 1.00 91.69 87 GLU A O 1
ATOM 666 N N . ASN A 1 88 ? 8.027 -2.711 20.218 1.00 95.06 88 ASN A N 1
ATOM 667 C CA . ASN A 1 88 ? 9.369 -2.661 20.809 1.00 95.06 88 ASN A CA 1
ATOM 668 C C . ASN A 1 88 ? 10.473 -2.860 19.752 1.00 95.06 88 ASN A C 1
ATOM 670 O O . ASN A 1 88 ? 11.393 -3.673 19.917 1.00 95.06 88 ASN A O 1
ATOM 674 N N . ILE A 1 89 ? 10.341 -2.160 18.627 1.00 94.19 89 ILE A N 1
ATOM 675 C CA . ILE A 1 89 ? 11.318 -2.122 17.543 1.00 94.19 89 ILE A CA 1
ATOM 676 C C . ILE A 1 89 ? 11.951 -0.735 17.537 1.00 94.19 89 ILE A C 1
ATOM 678 O O . ILE A 1 89 ? 11.373 0.234 17.049 1.00 94.19 89 ILE A O 1
ATOM 682 N N . ASP A 1 90 ? 13.149 -0.640 18.102 1.00 95.69 90 ASP A N 1
ATOM 683 C CA . ASP A 1 90 ? 13.996 0.539 17.953 1.00 95.69 90 ASP A CA 1
ATOM 684 C C . ASP A 1 90 ? 14.682 0.570 16.572 1.00 95.69 90 ASP A C 1
ATOM 686 O O . ASP A 1 90 ? 14.490 -0.309 15.726 1.00 95.69 90 ASP A O 1
ATOM 690 N N . TYR A 1 91 ? 15.459 1.623 16.319 1.00 94.62 91 TYR A N 1
ATOM 691 C CA . TYR A 1 91 ? 16.140 1.813 15.039 1.00 94.62 91 TYR A CA 1
ATOM 692 C C . TYR A 1 91 ? 17.118 0.672 14.718 1.00 94.62 91 TYR A C 1
ATOM 694 O O . TYR A 1 91 ? 17.112 0.174 13.593 1.00 94.62 91 TYR A O 1
ATOM 702 N N . ASP A 1 92 ? 17.910 0.224 15.693 1.00 96.25 92 ASP A N 1
ATOM 703 C CA . ASP A 1 92 ? 18.923 -0.818 15.490 1.00 96.25 92 ASP A CA 1
ATOM 704 C C . ASP A 1 92 ? 18.265 -2.172 15.219 1.00 96.25 92 ASP A C 1
ATOM 706 O O . ASP A 1 92 ? 18.637 -2.891 14.284 1.00 96.25 92 ASP A O 1
ATOM 710 N N . LYS A 1 93 ? 17.205 -2.489 15.967 1.00 96.44 93 LYS A N 1
ATOM 711 C CA . LYS A 1 93 ? 16.386 -3.675 15.738 1.00 96.44 93 LYS A CA 1
ATOM 712 C C . LYS A 1 93 ? 15.702 -3.615 14.377 1.00 96.44 93 LYS A C 1
ATOM 714 O O . LYS A 1 93 ? 15.744 -4.607 13.653 1.00 96.44 93 LYS A O 1
ATOM 719 N N . CYS A 1 94 ? 15.151 -2.468 13.977 1.00 96.00 94 CYS A N 1
ATOM 720 C CA . CYS A 1 94 ? 14.609 -2.281 12.632 1.00 96.00 94 CYS A CA 1
ATOM 721 C C . CYS A 1 94 ? 15.673 -2.595 11.566 1.00 96.00 94 CYS A C 1
ATOM 723 O O . CYS A 1 94 ? 15.442 -3.443 10.703 1.00 96.00 94 CYS A O 1
ATOM 725 N N . VAL A 1 95 ? 16.865 -1.996 11.669 1.00 96.56 95 VAL A N 1
ATOM 726 C CA . VAL A 1 95 ? 17.973 -2.208 10.722 1.00 96.56 95 VAL A CA 1
ATOM 727 C C . VAL A 1 95 ? 18.374 -3.684 10.659 1.00 96.56 95 VAL A C 1
ATOM 729 O O . VAL A 1 95 ? 18.621 -4.197 9.571 1.00 96.56 95 VAL A O 1
ATOM 732 N N . SER A 1 96 ? 18.371 -4.388 11.793 1.00 97.00 96 SER A N 1
ATOM 733 C CA . SER A 1 96 ? 18.705 -5.818 11.865 1.00 97.00 96 SER A CA 1
ATOM 734 C C . SER A 1 96 ? 17.673 -6.744 11.203 1.00 97.00 96 SER A C 1
ATOM 736 O O . SER A 1 96 ? 18.016 -7.841 10.766 1.00 97.00 96 SER A O 1
ATOM 738 N N . LEU A 1 97 ? 16.416 -6.304 11.105 1.00 95.94 97 LEU A N 1
ATOM 739 C CA . LEU A 1 97 ? 15.295 -7.100 10.599 1.00 95.94 97 LEU A CA 1
ATOM 740 C C . LEU A 1 97 ? 15.067 -6.912 9.091 1.00 95.94 97 LEU A C 1
ATOM 742 O O . LEU A 1 97 ? 14.611 -7.834 8.414 1.00 95.94 97 LEU A O 1
ATOM 7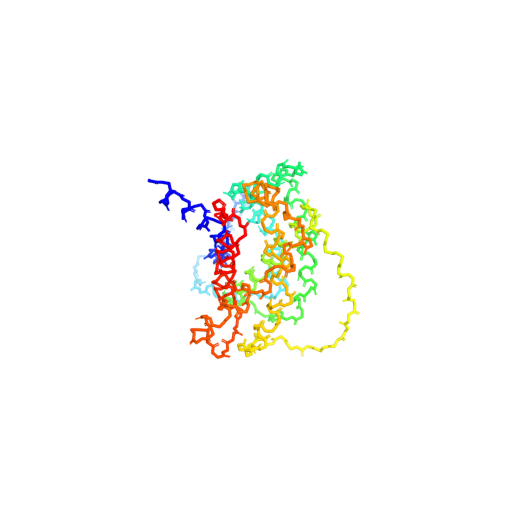46 N N . ILE A 1 98 ? 15.424 -5.746 8.542 1.00 95.81 98 ILE A N 1
ATOM 747 C CA . ILE A 1 98 ? 15.281 -5.443 7.109 1.00 95.81 98 ILE A CA 1
ATOM 748 C C . ILE A 1 98 ? 16.001 -6.439 6.176 1.00 95.81 98 ILE A C 1
ATOM 750 O O . ILE A 1 98 ? 15.418 -6.764 5.138 1.00 95.81 98 ILE A O 1
ATOM 754 N N . PRO A 1 99 ? 17.206 -6.969 6.479 1.00 96.94 99 PRO A N 1
ATOM 755 C CA . PRO A 1 99 ? 17.883 -7.935 5.615 1.00 96.94 99 PRO A CA 1
ATOM 756 C C . PRO A 1 99 ? 17.036 -9.159 5.244 1.00 96.94 99 PRO A C 1
ATOM 758 O O . PRO A 1 99 ? 17.106 -9.613 4.104 1.00 96.94 99 PRO A O 1
ATOM 761 N N . ALA A 1 100 ? 16.183 -9.650 6.151 1.00 95.19 100 ALA A N 1
ATOM 762 C CA . ALA A 1 100 ? 15.291 -10.771 5.855 1.00 95.19 100 ALA A CA 1
ATOM 763 C C . ALA A 1 100 ? 14.253 -10.408 4.777 1.00 95.19 100 ALA A C 1
ATOM 765 O O . ALA A 1 100 ? 14.043 -11.164 3.826 1.00 95.19 100 ALA A O 1
ATOM 766 N N . SER A 1 101 ? 13.643 -9.224 4.884 1.00 94.62 101 SER A N 1
ATOM 767 C CA . SER A 1 101 ? 12.725 -8.687 3.873 1.00 94.62 101 SER A CA 1
ATOM 768 C C . SER A 1 101 ? 13.446 -8.362 2.561 1.00 94.62 101 SER A C 1
ATOM 770 O O . SER A 1 101 ? 12.910 -8.611 1.480 1.00 94.62 101 SER A O 1
ATOM 772 N N . PHE A 1 102 ? 14.687 -7.868 2.633 1.00 96.62 102 PHE A N 1
ATOM 773 C CA . PHE A 1 102 ? 15.534 -7.638 1.462 1.00 96.62 102 PHE A CA 1
ATOM 774 C C . PHE A 1 102 ? 15.766 -8.926 0.677 1.00 96.62 102 PHE A C 1
ATOM 776 O O . PHE A 1 102 ? 15.563 -8.935 -0.534 1.00 96.62 102 PHE A O 1
ATOM 783 N N . ASP A 1 103 ? 16.150 -10.014 1.347 1.00 96.25 103 ASP A N 1
ATOM 784 C CA . ASP A 1 103 ? 16.446 -11.281 0.680 1.00 96.25 103 ASP A CA 1
ATOM 785 C C . ASP A 1 103 ? 15.199 -11.867 0.001 1.00 96.25 103 ASP A C 1
ATOM 787 O O . ASP A 1 103 ? 15.275 -12.289 -1.155 1.00 96.25 103 ASP A O 1
ATOM 791 N N . LYS A 1 104 ? 14.026 -11.788 0.648 1.00 94.56 104 LYS A N 1
ATOM 792 C CA . LYS A 1 104 ? 12.744 -12.168 0.026 1.00 94.56 104 LYS A CA 1
ATOM 793 C C . LYS A 1 104 ? 12.455 -11.354 -1.240 1.00 94.56 104 LYS A C 1
ATOM 795 O O . LYS A 1 104 ? 12.142 -11.922 -2.288 1.00 94.56 104 LYS A O 1
ATOM 800 N N . CYS A 1 105 ? 12.564 -10.028 -1.160 1.00 93.69 105 CYS A N 1
ATOM 801 C CA . CYS A 1 105 ? 12.291 -9.136 -2.287 1.00 93.69 105 CYS A CA 1
ATOM 802 C C . CYS A 1 105 ? 13.320 -9.292 -3.411 1.00 93.69 105 CYS A C 1
ATOM 804 O O . CYS A 1 105 ? 12.951 -9.291 -4.586 1.00 93.69 105 CYS A O 1
ATOM 806 N N . LYS A 1 106 ? 14.593 -9.510 -3.065 1.00 95.25 106 LYS A N 1
ATOM 807 C CA . LYS A 1 106 ? 15.649 -9.838 -4.022 1.00 95.25 106 LYS A CA 1
ATOM 808 C C . LYS A 1 106 ? 15.279 -11.106 -4.777 1.00 95.25 106 LYS A C 1
ATOM 810 O O . LYS A 1 106 ? 15.221 -11.057 -5.998 1.00 95.25 106 LYS A O 1
ATOM 815 N N . SER A 1 107 ? 14.978 -12.207 -4.088 1.00 95.31 107 SER A N 1
ATOM 816 C CA . SER A 1 107 ? 14.592 -13.465 -4.742 1.00 95.31 107 SER A CA 1
ATOM 817 C C . SER A 1 107 ? 13.373 -13.313 -5.648 1.00 95.31 107 SER A C 1
ATOM 819 O O . SER A 1 107 ? 13.330 -13.934 -6.706 1.00 95.31 107 SER A O 1
ATOM 821 N N . LYS A 1 108 ? 12.415 -12.459 -5.269 1.00 93.69 108 LYS A N 1
ATOM 822 C CA . LYS A 1 108 ? 11.223 -12.174 -6.074 1.00 93.69 108 LYS A CA 1
ATOM 823 C C . LYS A 1 108 ? 11.540 -11.460 -7.390 1.00 93.69 108 LYS A C 1
ATOM 825 O O . LYS A 1 108 ? 10.946 -11.807 -8.401 1.00 93.69 108 LYS A O 1
ATOM 830 N N . TYR A 1 109 ? 12.435 -10.471 -7.378 1.00 94.38 109 TYR A N 1
ATOM 831 C CA . TYR A 1 109 ? 12.668 -9.603 -8.541 1.00 94.38 109 TYR A CA 1
ATOM 832 C C . TYR A 1 109 ? 13.974 -9.875 -9.292 1.00 94.38 109 TYR A C 1
ATOM 834 O O . TYR A 1 109 ? 14.189 -9.308 -10.356 1.00 94.38 109 TYR A O 1
ATOM 842 N N . TYR A 1 110 ? 14.856 -10.739 -8.784 1.00 94.25 110 TYR A N 1
ATOM 843 C CA . TYR A 1 110 ? 16.197 -10.947 -9.342 1.00 94.25 110 TYR A CA 1
ATOM 844 C C . TYR A 1 110 ? 16.211 -11.320 -10.836 1.00 94.25 110 TYR A C 1
ATOM 846 O O . TYR A 1 110 ? 17.123 -10.917 -11.567 1.00 94.25 110 TYR A O 1
ATOM 854 N N . SER A 1 111 ? 15.221 -12.096 -11.287 1.00 95.25 111 SER A N 1
ATOM 855 C CA . SER A 1 111 ? 15.063 -12.498 -12.690 1.00 95.25 111 SER A CA 1
ATOM 856 C C . SER A 1 111 ? 14.618 -11.355 -13.601 1.00 95.25 111 SER A C 1
ATOM 858 O O . SER A 1 111 ? 14.930 -11.390 -14.786 1.00 95.25 111 SER A O 1
ATOM 860 N N . ASP A 1 112 ? 13.928 -10.353 -13.056 1.00 95.12 112 ASP A N 1
ATOM 861 C CA . ASP A 1 112 ? 13.406 -9.208 -13.809 1.00 95.12 112 ASP A CA 1
ATOM 862 C C . ASP A 1 112 ? 14.393 -8.030 -13.861 1.00 95.12 112 ASP A C 1
ATOM 864 O O . ASP A 1 112 ? 14.208 -7.093 -14.640 1.00 95.12 112 ASP A O 1
ATOM 868 N N . LEU A 1 113 ? 15.450 -8.052 -13.038 1.00 91.31 113 LEU A N 1
ATOM 869 C CA . LEU A 1 113 ? 16.467 -7.004 -13.043 1.00 91.31 113 LEU A CA 1
ATOM 870 C C . LEU A 1 113 ? 17.274 -7.039 -14.353 1.00 91.31 113 LEU A C 1
ATOM 872 O O . LEU A 1 113 ? 17.745 -8.113 -14.751 1.00 91.31 113 LEU A O 1
ATOM 876 N N . PRO A 1 114 ? 17.519 -5.876 -14.987 1.00 92.88 114 PRO A N 1
ATOM 877 C CA . PRO A 1 114 ? 18.411 -5.796 -16.137 1.00 92.88 114 PRO A CA 1
ATOM 878 C C . PRO A 1 114 ? 19.818 -6.253 -15.744 1.00 92.88 114 PRO A C 1
ATOM 880 O O . PRO A 1 114 ? 20.224 -6.104 -14.594 1.00 92.88 114 PRO A O 1
ATOM 883 N N . ALA A 1 115 ? 20.582 -6.805 -16.692 1.00 93.56 115 ALA A N 1
ATOM 884 C CA . ALA A 1 115 ? 21.956 -7.252 -16.434 1.00 93.56 115 ALA A CA 1
ATOM 885 C C . ALA A 1 115 ? 22.859 -6.105 -15.941 1.00 93.56 115 ALA A C 1
ATOM 887 O O . ALA A 1 115 ? 23.742 -6.311 -15.104 1.00 93.56 115 ALA A O 1
ATOM 888 N N . THR A 1 116 ? 22.584 -4.899 -16.433 1.00 92.38 116 THR A N 1
ATOM 889 C CA . THR A 1 116 ? 23.287 -3.659 -16.123 1.00 92.38 116 THR A CA 1
ATOM 890 C C . THR A 1 116 ? 22.312 -2.631 -15.551 1.00 92.38 116 THR A C 1
ATOM 892 O O . THR A 1 116 ? 21.200 -2.470 -16.051 1.00 92.38 116 THR A O 1
ATOM 895 N N . MET A 1 117 ? 22.730 -1.933 -14.501 1.00 92.06 117 MET A N 1
ATOM 896 C CA . MET A 1 117 ? 21.964 -0.906 -13.802 1.00 92.06 117 MET A CA 1
ATOM 897 C C . MET A 1 117 ? 22.525 0.472 -14.133 1.00 92.06 117 MET A C 1
ATOM 899 O O . MET A 1 117 ? 23.508 0.913 -13.536 1.00 92.06 117 MET A O 1
ATOM 903 N N . ASP A 1 118 ? 21.880 1.145 -15.082 1.00 91.31 118 ASP A N 1
ATOM 904 C CA . ASP A 1 118 ? 22.013 2.590 -15.270 1.00 91.31 118 ASP A CA 1
ATOM 905 C C . ASP A 1 118 ? 21.235 3.369 -14.189 1.00 91.31 118 ASP A C 1
ATOM 907 O O . ASP A 1 118 ? 20.556 2.793 -13.333 1.00 91.31 118 ASP A O 1
ATOM 911 N N . LYS A 1 119 ? 21.332 4.700 -14.216 1.00 87.81 119 LYS A N 1
ATOM 912 C CA . LYS A 1 119 ? 20.693 5.587 -13.236 1.00 87.81 119 LYS A CA 1
ATOM 913 C C . LYS A 1 119 ? 19.162 5.484 -13.218 1.00 87.81 119 LYS A C 1
ATOM 915 O O . LYS A 1 119 ? 18.564 5.530 -12.137 1.00 87.81 119 LYS A O 1
ATOM 920 N N . ASP A 1 120 ? 18.530 5.340 -14.379 1.00 85.00 120 ASP A N 1
ATOM 921 C CA . ASP A 1 120 ? 17.070 5.303 -14.507 1.00 85.00 120 ASP A CA 1
ATOM 922 C C . ASP A 1 120 ? 16.521 3.959 -14.014 1.00 85.00 120 ASP A C 1
ATOM 924 O O . ASP A 1 120 ? 15.589 3.903 -13.202 1.00 85.00 120 ASP A O 1
ATOM 928 N N . SER A 1 121 ? 17.173 2.871 -14.418 1.00 87.81 121 SER A N 1
ATOM 929 C CA . SER A 1 121 ? 16.924 1.506 -13.969 1.00 87.81 121 SER A CA 1
ATOM 930 C C . SER A 1 121 ? 17.155 1.370 -12.466 1.00 87.81 121 SER A C 1
ATOM 932 O O . SER A 1 121 ? 16.283 0.856 -11.763 1.00 87.81 121 SER A O 1
ATOM 934 N N . ALA A 1 122 ? 18.265 1.901 -11.944 1.00 88.81 122 ALA A N 1
ATOM 935 C CA . ALA A 1 122 ? 18.569 1.900 -10.515 1.00 88.81 122 ALA A CA 1
ATOM 936 C C . ALA A 1 122 ? 17.535 2.688 -9.702 1.00 88.81 122 ALA A C 1
ATOM 938 O O . ALA A 1 122 ? 17.159 2.250 -8.617 1.00 88.81 122 ALA A O 1
ATOM 939 N N . SER A 1 123 ? 17.032 3.811 -10.221 1.00 85.12 123 SER A N 1
ATOM 940 C CA . SER A 1 123 ? 15.986 4.598 -9.554 1.00 85.12 123 SER A CA 1
ATOM 941 C C . SER A 1 123 ? 14.654 3.844 -9.521 1.00 85.12 123 SER A C 1
ATOM 943 O O . SER A 1 123 ? 14.031 3.709 -8.463 1.00 85.12 123 SER A O 1
ATOM 945 N N . LYS A 1 124 ? 14.236 3.286 -10.665 1.00 88.00 124 LYS A N 1
ATOM 946 C CA . LYS A 1 124 ? 12.995 2.509 -10.798 1.00 88.00 124 LYS A CA 1
ATOM 947 C C . LYS A 1 124 ? 13.004 1.260 -9.911 1.00 88.00 124 LYS A C 1
ATOM 949 O O . LYS A 1 124 ? 12.061 1.025 -9.149 1.00 88.00 124 LYS A O 1
ATOM 954 N N . TRP A 1 125 ? 14.067 0.464 -9.993 1.00 93.06 125 TRP A N 1
ATOM 955 C CA . TRP A 1 125 ? 14.214 -0.750 -9.191 1.00 93.06 125 TRP A CA 1
ATOM 956 C C . TRP A 1 125 ? 14.519 -0.442 -7.727 1.00 93.06 125 TRP A C 1
ATOM 958 O O . TRP A 1 125 ? 14.049 -1.163 -6.853 1.00 93.06 125 TRP A O 1
ATOM 968 N N . GLY A 1 126 ? 15.195 0.677 -7.458 1.00 91.12 126 GLY A N 1
ATOM 969 C CA . GLY A 1 126 ? 15.369 1.285 -6.141 1.00 91.12 126 GLY A CA 1
ATOM 970 C C . GLY A 1 126 ? 14.054 1.422 -5.393 1.00 91.12 126 GLY A C 1
ATOM 971 O O . GLY A 1 126 ? 13.872 0.862 -4.311 1.00 91.12 126 GLY A O 1
ATOM 972 N N . LYS A 1 127 ? 13.110 2.116 -6.029 1.00 87.56 127 LYS A N 1
ATOM 973 C CA . LYS A 1 127 ? 11.759 2.311 -5.507 1.00 87.56 127 LYS A CA 1
ATOM 974 C C . LYS A 1 127 ? 11.004 0.988 -5.352 1.00 87.56 127 LYS A C 1
ATOM 976 O O . LYS A 1 127 ? 10.453 0.729 -4.289 1.00 87.56 127 LYS A O 1
ATOM 981 N N . THR A 1 128 ? 11.035 0.133 -6.376 1.00 89.94 128 THR A N 1
ATOM 982 C CA . THR A 1 128 ? 10.320 -1.159 -6.376 1.00 89.94 128 THR A CA 1
ATOM 983 C C . THR A 1 128 ? 10.785 -2.079 -5.240 1.00 89.94 128 THR A C 1
ATOM 985 O O . THR A 1 128 ? 9.968 -2.661 -4.524 1.00 89.94 128 THR A O 1
ATOM 988 N N . MET A 1 129 ? 12.100 -2.183 -5.031 1.00 93.12 129 MET A N 1
ATOM 989 C CA . MET A 1 129 ? 12.677 -2.941 -3.920 1.00 93.12 129 MET A CA 1
ATOM 990 C C . MET A 1 129 ? 12.339 -2.304 -2.573 1.00 93.12 129 MET A C 1
ATOM 992 O O . MET A 1 129 ? 11.916 -3.016 -1.667 1.00 93.12 129 MET A O 1
ATOM 996 N N . GLY A 1 130 ? 12.468 -0.981 -2.441 1.00 91.19 130 GLY A N 1
ATOM 997 C CA . GLY A 1 130 ? 12.134 -0.270 -1.205 1.00 91.19 130 GLY A CA 1
ATOM 998 C C . GLY A 1 130 ? 10.680 -0.477 -0.768 1.00 91.19 130 GLY A C 1
ATOM 999 O O . GLY A 1 130 ? 10.429 -0.782 0.396 1.00 91.19 130 GLY A O 1
ATOM 1000 N N . GLU A 1 131 ? 9.731 -0.391 -1.705 1.00 88.19 131 GLU A N 1
ATOM 1001 C CA . GLU A 1 131 ? 8.304 -0.643 -1.454 1.00 88.19 131 GLU A CA 1
ATOM 1002 C C . GLU A 1 131 ? 8.044 -2.091 -1.023 1.00 88.19 131 GLU A C 1
ATOM 1004 O O . GLU A 1 131 ? 7.339 -2.327 -0.039 1.00 88.19 131 GLU A O 1
ATOM 1009 N N . CYS A 1 132 ? 8.642 -3.061 -1.721 1.00 92.94 132 CYS A N 1
ATOM 1010 C CA . CYS A 1 132 ? 8.528 -4.472 -1.360 1.00 92.94 132 CYS A CA 1
ATOM 1011 C C . CYS A 1 132 ? 9.038 -4.731 0.061 1.00 92.94 132 CYS A C 1
ATOM 1013 O O . CYS A 1 132 ? 8.341 -5.353 0.862 1.00 92.94 132 CYS A O 1
ATOM 1015 N N . ILE A 1 133 ? 10.224 -4.215 0.385 1.00 94.94 133 ILE A N 1
ATOM 1016 C CA . ILE A 1 133 ? 10.874 -4.447 1.675 1.00 94.94 133 ILE A CA 1
ATOM 1017 C C . ILE A 1 133 ? 10.099 -3.768 2.798 1.00 94.94 133 ILE A C 1
ATOM 1019 O O . ILE A 1 133 ? 9.832 -4.406 3.810 1.00 94.94 133 ILE A O 1
ATOM 1023 N N . GLY A 1 134 ? 9.705 -2.504 2.620 1.00 90.12 134 GLY A N 1
ATOM 1024 C CA . GLY A 1 134 ? 8.921 -1.780 3.619 1.00 90.12 134 GLY A CA 1
ATOM 1025 C C . GLY A 1 134 ? 7.580 -2.460 3.900 1.00 90.12 134 GLY A C 1
ATOM 1026 O O . GLY A 1 134 ? 7.172 -2.555 5.055 1.00 90.12 134 GLY A O 1
ATOM 1027 N N . THR A 1 135 ? 6.932 -2.994 2.861 1.00 87.12 135 THR A N 1
ATOM 1028 C CA . THR A 1 135 ? 5.664 -3.722 2.999 1.00 87.12 135 THR A CA 1
ATOM 1029 C C . THR A 1 135 ? 5.855 -5.067 3.696 1.00 87.12 135 THR A C 1
ATOM 1031 O O . THR A 1 135 ? 5.148 -5.343 4.660 1.00 87.12 135 THR A O 1
ATOM 1034 N N . ASP A 1 136 ? 6.812 -5.896 3.258 1.00 90.88 136 ASP A N 1
ATOM 1035 C CA . ASP A 1 136 ? 7.087 -7.193 3.898 1.00 90.88 136 ASP A CA 1
ATOM 1036 C C . ASP A 1 136 ? 7.492 -7.010 5.364 1.00 90.88 136 ASP A C 1
ATOM 1038 O O . ASP A 1 136 ? 6.991 -7.724 6.233 1.00 90.88 136 ASP A O 1
ATOM 1042 N N . PHE A 1 137 ? 8.332 -6.014 5.650 1.00 93.88 137 PHE A N 1
ATOM 1043 C CA . PHE A 1 137 ? 8.738 -5.678 7.007 1.00 93.88 137 PHE A CA 1
ATOM 1044 C C . PHE A 1 137 ? 7.535 -5.287 7.872 1.00 93.88 137 PHE A C 1
ATOM 1046 O O . PHE A 1 137 ? 7.372 -5.836 8.963 1.00 93.88 137 PHE A O 1
ATOM 1053 N N . ALA A 1 138 ? 6.683 -4.378 7.386 1.00 89.50 138 ALA A N 1
ATOM 1054 C CA . ALA A 1 138 ? 5.503 -3.925 8.117 1.00 89.50 138 ALA A CA 1
ATOM 1055 C C . ALA A 1 138 ? 4.510 -5.069 8.365 1.00 89.50 138 ALA A C 1
ATOM 1057 O O . ALA A 1 138 ? 4.014 -5.211 9.477 1.00 89.50 138 ALA A O 1
ATOM 1058 N N . LEU A 1 139 ? 4.256 -5.920 7.368 1.00 86.69 139 LEU A N 1
ATOM 1059 C CA . LEU A 1 139 ? 3.374 -7.080 7.528 1.00 86.69 139 LEU A CA 1
ATOM 1060 C C . LEU A 1 139 ? 3.935 -8.082 8.541 1.00 86.69 139 LEU A C 1
ATOM 1062 O O . LEU A 1 139 ? 3.210 -8.527 9.426 1.00 86.69 139 LEU A O 1
ATOM 1066 N N . THR A 1 140 ? 5.232 -8.383 8.444 1.00 89.62 140 THR A N 1
ATOM 1067 C CA . THR A 1 140 ? 5.905 -9.353 9.319 1.00 89.62 140 THR A CA 1
ATOM 1068 C C . THR A 1 140 ? 5.932 -8.885 10.773 1.00 89.62 140 THR A C 1
ATOM 1070 O O . THR A 1 140 ? 5.773 -9.701 11.675 1.00 89.62 140 THR A O 1
ATOM 1073 N N . ASN A 1 141 ? 6.145 -7.588 11.012 1.00 87.62 141 ASN A N 1
ATOM 1074 C CA . ASN A 1 141 ? 6.427 -7.077 12.353 1.00 87.62 141 ASN A CA 1
ATOM 1075 C C . ASN A 1 141 ? 5.255 -6.350 13.017 1.00 87.62 141 ASN A C 1
ATOM 1077 O O . ASN A 1 141 ? 5.238 -6.279 14.235 1.00 87.62 141 ASN A O 1
ATOM 1081 N N . PHE A 1 142 ? 4.284 -5.818 12.267 1.00 84.69 142 PHE A N 1
ATOM 1082 C CA . PHE A 1 142 ? 3.144 -5.070 12.829 1.00 84.69 142 PHE A CA 1
ATOM 1083 C C . PHE A 1 142 ? 1.852 -5.895 12.893 1.00 84.69 142 PHE A C 1
ATOM 1085 O O . PHE A 1 142 ? 0.757 -5.332 12.907 1.00 84.69 142 PHE A O 1
ATOM 1092 N N . GLY A 1 143 ? 1.959 -7.227 12.880 1.00 61.97 143 GLY A N 1
ATOM 1093 C CA . GLY A 1 143 ? 0.802 -8.116 13.016 1.00 61.97 143 GLY A CA 1
ATOM 1094 C C . GLY A 1 143 ? -0.118 -8.143 11.794 1.00 61.97 143 GLY A C 1
ATOM 1095 O O . GLY A 1 143 ? -1.308 -8.430 11.915 1.00 61.97 143 GLY A O 1
ATOM 1096 N N . GLY A 1 144 ? 0.411 -7.855 10.602 1.00 53.59 144 GLY A N 1
ATOM 1097 C CA . GLY A 1 144 ? -0.310 -8.101 9.364 1.00 53.59 144 GLY A CA 1
ATOM 1098 C C . GLY A 1 144 ? -0.295 -9.592 9.051 1.00 53.59 144 GLY A C 1
ATOM 1099 O O . GLY A 1 144 ? 0.527 -10.028 8.249 1.00 53.59 144 GLY A O 1
ATOM 1100 N N . GLU A 1 145 ? -1.195 -10.379 9.648 1.00 38.16 145 GLU A N 1
ATOM 1101 C CA . GLU A 1 145 ? -1.481 -11.734 9.165 1.00 38.16 145 GLU A CA 1
ATOM 1102 C C . GLU A 1 145 ? -1.966 -11.657 7.707 1.00 38.16 145 GLU A C 1
ATOM 1104 O O . GLU A 1 145 ? -3.150 -11.524 7.406 1.00 38.16 145 GLU A O 1
ATOM 1109 N N . SER A 1 146 ? -1.024 -11.737 6.772 1.00 39.44 146 SER A N 1
ATOM 1110 C CA . SER A 1 146 ? -1.261 -12.253 5.431 1.00 39.44 146 SER A CA 1
ATOM 1111 C C . SER A 1 146 ? -0.769 -13.688 5.412 1.00 39.44 146 SER A C 1
ATOM 1113 O O . SER A 1 146 ? 0.349 -13.989 4.998 1.00 39.44 146 SER A O 1
ATOM 1115 N N . ASN A 1 147 ? -1.636 -14.593 5.862 1.00 41.09 147 ASN A N 1
ATOM 1116 C CA . ASN A 1 147 ? -1.592 -15.965 5.389 1.00 41.09 147 ASN A CA 1
ATOM 1117 C C . ASN A 1 147 ? -1.929 -15.947 3.890 1.00 41.09 147 ASN A C 1
ATOM 1119 O O . ASN A 1 147 ? -3.088 -16.058 3.503 1.00 41.09 147 ASN A O 1
ATOM 1123 N N . THR A 1 148 ? -0.906 -15.823 3.046 1.00 37.53 148 THR A N 1
ATOM 1124 C CA . THR A 1 148 ? -1.015 -16.159 1.623 1.00 37.53 148 THR A CA 1
ATOM 1125 C C . THR A 1 148 ? 0.084 -17.146 1.267 1.00 37.53 148 THR A C 1
ATOM 1127 O O . THR A 1 148 ? 0.988 -16.875 0.481 1.00 37.53 148 THR A O 1
ATOM 1130 N N . ASN A 1 149 ? -0.033 -18.344 1.837 1.00 39.66 149 ASN A N 1
ATOM 1131 C CA . ASN A 1 149 ? 0.376 -19.544 1.125 1.00 39.66 149 ASN A CA 1
ATOM 1132 C C . ASN A 1 149 ? -0.584 -19.714 -0.057 1.00 39.66 149 ASN A C 1
ATOM 1134 O O . ASN A 1 149 ? -1.617 -20.358 0.075 1.00 39.66 149 ASN A O 1
ATOM 1138 N N . ASN A 1 150 ? -0.256 -19.133 -1.209 1.00 41.16 150 ASN A N 1
ATOM 1139 C CA . ASN A 1 150 ? -0.747 -19.665 -2.471 1.00 41.16 150 ASN A CA 1
ATOM 1140 C C . ASN A 1 150 ? 0.418 -19.769 -3.448 1.00 41.16 150 ASN A C 1
ATOM 1142 O O . ASN A 1 150 ? 0.815 -18.828 -4.130 1.00 41.16 150 ASN A O 1
ATOM 1146 N N . LYS A 1 151 ? 0.982 -20.975 -3.441 1.00 45.12 151 LYS A N 1
ATOM 1147 C CA . LYS A 1 151 ? 1.698 -21.564 -4.556 1.00 45.12 151 LYS A CA 1
ATOM 1148 C C . LYS A 1 151 ? 0.685 -21.711 -5.687 1.00 45.12 151 LYS A C 1
ATOM 1150 O O . LYS A 1 151 ? -0.072 -22.672 -5.688 1.00 45.12 151 LYS A O 1
ATOM 1155 N N . ASP A 1 152 ? 0.711 -20.790 -6.637 1.00 35.50 152 ASP A N 1
ATOM 1156 C CA . ASP A 1 152 ? 0.321 -21.128 -7.996 1.00 35.50 152 ASP A CA 1
ATOM 1157 C C . ASP A 1 152 ? 1.354 -20.579 -8.973 1.00 35.50 152 ASP A C 1
ATOM 1159 O O . ASP A 1 152 ? 1.738 -19.409 -8.949 1.00 35.50 152 ASP A O 1
ATOM 1163 N N . SER A 1 153 ? 1.891 -21.508 -9.753 1.00 40.38 153 SER A N 1
ATOM 1164 C CA . SER A 1 153 ? 2.786 -21.245 -10.867 1.00 40.38 153 SER A CA 1
ATOM 1165 C C . SER A 1 153 ? 1.964 -20.900 -12.102 1.00 40.38 153 SER A C 1
ATOM 1167 O O . SER A 1 153 ? 0.864 -21.410 -12.276 1.00 40.38 153 SER A O 1
ATOM 1169 N N . SER A 1 154 ? 2.605 -20.156 -13.006 1.00 34.44 154 SER A N 1
ATOM 1170 C CA . SER A 1 154 ? 2.180 -19.821 -14.372 1.00 34.44 154 SER A CA 1
ATOM 1171 C C . SER A 1 154 ? 1.177 -18.659 -14.469 1.00 34.44 154 SER A C 1
ATOM 1173 O O . SER A 1 154 ? 0.073 -18.732 -13.961 1.00 34.44 154 SER A O 1
ATOM 1175 N N . SER A 1 155 ? 1.467 -17.535 -15.125 1.00 31.08 155 SER A N 1
ATOM 1176 C CA . SER A 1 155 ? 2.429 -17.287 -16.198 1.00 31.08 155 SER A CA 1
ATOM 1177 C C . SER A 1 155 ? 3.040 -15.893 -16.068 1.00 31.08 155 SER A C 1
ATOM 1179 O O . SER A 1 155 ? 2.373 -14.929 -15.699 1.00 31.08 155 SER A O 1
ATOM 1181 N N . ALA A 1 156 ? 4.321 -15.816 -16.411 1.00 42.00 156 ALA A N 1
ATOM 1182 C CA . ALA A 1 156 ? 5.086 -14.594 -16.547 1.00 42.00 156 ALA A CA 1
ATOM 1183 C C . ALA A 1 156 ? 4.429 -13.604 -17.525 1.00 42.00 156 ALA A C 1
ATOM 1185 O O . ALA A 1 156 ? 4.103 -13.959 -18.657 1.00 42.00 156 ALA A O 1
ATOM 1186 N N . SER A 1 157 ? 4.322 -12.350 -17.089 1.00 30.97 157 SER A N 1
ATOM 1187 C CA . SER A 1 157 ? 4.561 -11.176 -17.928 1.00 30.97 157 SER A CA 1
ATOM 1188 C C . SER A 1 157 ? 4.971 -10.016 -17.026 1.00 30.97 157 SER A C 1
ATOM 1190 O O . SER A 1 157 ? 4.134 -9.273 -16.517 1.00 30.97 157 SER A O 1
ATOM 1192 N N . SER A 1 158 ? 6.279 -9.845 -16.843 1.00 42.72 158 SER A N 1
ATOM 1193 C CA . SER A 1 158 ? 6.909 -8.621 -16.343 1.00 42.72 158 SER A CA 1
ATOM 1194 C C . SER A 1 158 ? 6.888 -7.504 -17.400 1.00 42.72 158 SER A C 1
ATOM 1196 O O . SER A 1 158 ? 7.865 -6.801 -17.641 1.00 42.72 158 SER A O 1
ATOM 1198 N N . SER A 1 159 ? 5.729 -7.289 -18.017 1.00 35.91 159 SER A N 1
ATOM 1199 C CA . SER A 1 159 ? 5.366 -5.984 -18.556 1.00 35.91 159 SER A CA 1
ATOM 1200 C C . SER A 1 159 ? 4.909 -5.127 -17.382 1.00 35.91 159 SER A C 1
ATOM 1202 O O . SER A 1 159 ? 4.262 -5.649 -16.477 1.00 35.91 159 SER A O 1
ATOM 1204 N N . ALA A 1 160 ? 5.158 -3.818 -17.394 1.00 50.81 160 ALA A N 1
ATOM 1205 C CA . ALA A 1 160 ? 4.280 -2.905 -16.668 1.00 50.81 160 ALA A CA 1
ATOM 1206 C C . ALA A 1 160 ? 2.848 -3.288 -17.069 1.00 50.81 160 ALA A C 1
ATOM 1208 O O . ALA A 1 160 ? 2.485 -3.066 -18.221 1.00 50.81 160 ALA A O 1
ATOM 1209 N N . GLN A 1 161 ? 2.121 -4.019 -16.215 1.00 52.41 161 GLN A N 1
ATOM 1210 C CA . GLN A 1 161 ? 0.879 -4.657 -16.637 1.00 52.41 161 GLN A CA 1
ATOM 1211 C C . GLN A 1 161 ? -0.182 -3.573 -16.632 1.00 52.41 161 GLN A C 1
ATOM 1213 O O . GLN A 1 161 ? -0.908 -3.357 -15.664 1.00 52.41 161 GLN A O 1
ATOM 1218 N N . GLU A 1 162 ? -0.159 -2.823 -17.723 1.00 73.06 162 GLU A N 1
ATOM 1219 C CA . GLU A 1 162 ? -1.220 -1.957 -18.155 1.00 73.06 162 GLU A CA 1
ATOM 1220 C C . GLU A 1 162 ? -2.465 -2.823 -18.267 1.00 73.06 162 GLU A C 1
ATOM 1222 O O . GLU A 1 162 ? -2.550 -3.725 -19.098 1.00 73.06 162 GLU A O 1
ATOM 1227 N N . MET A 1 163 ? -3.400 -2.595 -17.357 1.00 87.12 163 MET A N 1
ATOM 1228 C CA . MET A 1 163 ? -4.700 -3.240 -17.396 1.00 87.12 163 MET A CA 1
ATOM 1229 C C . MET A 1 163 ? -5.748 -2.220 -17.782 1.00 87.12 163 MET A C 1
ATOM 1231 O O . MET A 1 163 ? -5.600 -1.011 -17.569 1.00 87.12 163 MET A O 1
ATOM 1235 N N . THR A 1 164 ? -6.824 -2.713 -18.373 1.00 93.69 164 THR A N 1
ATOM 1236 C CA . THR A 1 164 ? -7.941 -1.847 -18.722 1.00 93.69 164 THR A CA 1
ATOM 1237 C C . THR A 1 164 ? -8.570 -1.290 -17.449 1.00 93.69 164 THR A C 1
ATOM 1239 O O . THR A 1 164 ? -8.548 -1.923 -16.388 1.00 93.69 164 THR A O 1
ATOM 1242 N N . LYS A 1 165 ? -9.157 -0.097 -17.551 1.00 92.38 165 LYS A N 1
ATOM 1243 C CA . LYS A 1 165 ? -9.961 0.503 -16.480 1.00 92.38 165 LYS A CA 1
ATOM 1244 C C . LYS A 1 165 ? -10.957 -0.489 -15.879 1.00 92.38 165 LYS A C 1
ATOM 1246 O O . LYS A 1 165 ? -11.099 -0.541 -14.662 1.00 92.38 165 LYS A O 1
ATOM 1251 N N . ASP A 1 166 ? -11.638 -1.258 -16.723 1.00 92.00 166 ASP A N 1
ATOM 1252 C CA . ASP A 1 166 ? -12.673 -2.196 -16.290 1.00 92.00 166 ASP A CA 1
ATOM 1253 C C . ASP A 1 166 ? -12.094 -3.373 -15.509 1.00 92.00 166 ASP A C 1
ATOM 1255 O O . ASP A 1 166 ? -12.617 -3.730 -14.452 1.00 92.00 166 ASP A O 1
ATOM 1259 N N . GLU A 1 167 ? -10.974 -3.929 -15.973 1.00 91.38 167 GLU A N 1
ATOM 1260 C CA . GLU A 1 167 ? -10.267 -4.987 -15.254 1.00 91.38 167 GLU A CA 1
ATOM 1261 C C . GLU A 1 167 ? -9.749 -4.486 -13.898 1.00 91.38 167 GLU A C 1
ATOM 1263 O O . GLU A 1 167 ? -9.935 -5.150 -12.874 1.00 91.38 167 GLU A O 1
ATOM 1268 N N . TRP A 1 168 ? -9.152 -3.291 -13.874 1.00 91.31 168 TRP A N 1
ATOM 1269 C CA . TRP A 1 168 ? -8.660 -2.668 -12.649 1.00 91.31 168 TRP A CA 1
ATOM 1270 C C . TRP A 1 168 ? -9.784 -2.432 -11.637 1.00 91.31 168 TRP A C 1
ATOM 1272 O O . TRP A 1 168 ? -9.665 -2.831 -10.478 1.00 91.31 168 TRP A O 1
ATOM 1282 N N . LEU A 1 169 ? -10.904 -1.853 -12.078 1.00 90.56 169 LEU A N 1
ATOM 1283 C CA . LEU A 1 169 ? -12.075 -1.619 -11.234 1.00 90.56 169 LEU A CA 1
ATOM 1284 C C . LEU A 1 169 ? -12.671 -2.928 -10.716 1.00 90.56 169 LEU A C 1
ATOM 1286 O O . LEU A 1 169 ? -13.022 -3.007 -9.541 1.00 90.56 169 LEU A O 1
ATOM 1290 N N . SER A 1 170 ? -12.745 -3.969 -11.548 1.00 88.94 170 SER A N 1
ATOM 1291 C CA . SER A 1 170 ? -13.248 -5.278 -11.124 1.00 88.94 170 SER A CA 1
ATOM 1292 C C . SER A 1 170 ? -12.404 -5.880 -9.999 1.00 88.94 170 SER A C 1
ATOM 1294 O O . SER A 1 170 ? -12.958 -6.388 -9.024 1.00 88.94 170 SER A O 1
ATOM 1296 N N . LYS A 1 171 ? -11.069 -5.799 -10.097 1.00 87.69 171 LYS A N 1
ATOM 1297 C CA . LYS A 1 171 ? -10.161 -6.253 -9.028 1.00 87.69 171 LYS A CA 1
ATOM 1298 C C . LYS A 1 171 ? -10.320 -5.401 -7.773 1.00 87.69 171 LYS A C 1
ATOM 1300 O O . LYS A 1 171 ? -10.377 -5.932 -6.667 1.00 87.69 171 LYS A O 1
ATOM 1305 N N . LEU A 1 172 ? -10.449 -4.089 -7.954 1.00 86.75 172 LEU A N 1
ATOM 1306 C CA . LEU A 1 172 ? -10.618 -3.138 -6.866 1.00 86.75 172 LEU A CA 1
ATOM 1307 C C . LEU A 1 172 ? -11.899 -3.412 -6.060 1.00 86.75 172 LEU A C 1
ATOM 1309 O O . LEU A 1 172 ? -11.848 -3.432 -4.832 1.00 86.75 172 LEU A O 1
ATOM 1313 N N . LYS A 1 173 ? -13.027 -3.706 -6.722 1.00 88.94 173 LYS A N 1
ATOM 1314 C CA . LYS A 1 173 ? -14.295 -4.037 -6.045 1.00 88.94 173 LYS A CA 1
ATOM 1315 C C . LYS A 1 173 ? -14.177 -5.204 -5.066 1.00 88.94 173 LYS A C 1
ATOM 1317 O O . LYS A 1 173 ? -14.840 -5.184 -4.035 1.00 88.94 173 LYS A O 1
ATOM 1322 N N . ALA A 1 174 ? -13.357 -6.203 -5.385 1.00 87.94 174 ALA A N 1
ATOM 1323 C CA . ALA A 1 174 ? -13.192 -7.384 -4.544 1.00 87.94 174 ALA A CA 1
ATOM 1324 C C . ALA A 1 174 ? -12.394 -7.093 -3.262 1.00 87.94 174 ALA A C 1
ATOM 1326 O O . ALA A 1 174 ? -12.657 -7.699 -2.229 1.00 87.94 174 ALA A O 1
ATOM 1327 N N . VAL A 1 175 ? -11.432 -6.165 -3.319 1.00 86.00 175 VAL A N 1
ATOM 1328 C CA . VAL A 1 175 ? -10.488 -5.909 -2.214 1.00 86.00 175 VAL A CA 1
ATOM 1329 C C . VAL A 1 175 ? -10.854 -4.695 -1.362 1.00 86.00 175 VAL A C 1
ATOM 1331 O O . VAL A 1 175 ? -10.519 -4.637 -0.183 1.00 86.00 175 VAL A O 1
ATOM 1334 N N . VAL A 1 176 ? -11.543 -3.709 -1.936 1.00 87.56 176 VAL A N 1
ATOM 1335 C CA . VAL A 1 176 ? -11.813 -2.430 -1.265 1.00 87.56 176 VAL A CA 1
ATOM 1336 C C . VAL A 1 176 ? -12.674 -2.540 -0.006 1.00 87.56 176 VAL A C 1
ATOM 1338 O O . VAL A 1 176 ? -12.330 -1.859 0.960 1.00 87.56 176 VAL A O 1
ATOM 1341 N N . PRO A 1 177 ? -13.745 -3.358 0.050 1.00 91.50 177 PRO A N 1
ATOM 1342 C CA . PRO A 1 177 ? -14.530 -3.502 1.274 1.00 91.50 177 PRO A CA 1
ATOM 1343 C C . PRO A 1 177 ? -13.680 -3.885 2.488 1.00 91.50 177 PRO A C 1
ATOM 1345 O O . PRO A 1 177 ? -13.768 -3.243 3.531 1.00 91.50 177 PRO A O 1
ATOM 1348 N N . ASP A 1 178 ? -12.796 -4.866 2.318 1.00 87.62 178 ASP A N 1
ATOM 1349 C CA . ASP A 1 178 ? -11.874 -5.329 3.357 1.00 87.62 178 ASP A CA 1
ATOM 1350 C C . ASP A 1 178 ? -10.896 -4.213 3.775 1.00 87.62 178 ASP A C 1
ATOM 1352 O O . ASP A 1 178 ? -10.799 -3.872 4.956 1.00 87.62 178 ASP A O 1
ATOM 1356 N N . LEU A 1 179 ? -10.246 -3.562 2.803 1.00 85.69 179 LEU A N 1
ATOM 1357 C CA . LEU A 1 179 ? -9.249 -2.514 3.057 1.00 85.69 179 LEU A CA 1
ATOM 1358 C C . LEU A 1 179 ? -9.826 -1.283 3.764 1.00 85.69 179 LEU A C 1
ATOM 1360 O O . LEU A 1 179 ? -9.220 -0.772 4.706 1.00 85.69 179 LEU A O 1
ATOM 1364 N N . ILE A 1 180 ? -10.991 -0.800 3.330 1.00 89.19 180 ILE A N 1
ATOM 1365 C CA . ILE A 1 180 ? -11.613 0.386 3.927 1.00 89.19 180 ILE A CA 1
ATOM 1366 C C . ILE A 1 180 ? -12.099 0.073 5.344 1.00 89.19 180 ILE A C 1
ATOM 1368 O O . ILE A 1 180 ? -11.859 0.866 6.254 1.00 89.19 180 ILE A O 1
ATOM 1372 N N . CYS A 1 181 ? -12.723 -1.089 5.564 1.00 92.31 181 CYS A N 1
ATOM 1373 C CA . CYS A 1 181 ? -13.179 -1.474 6.898 1.00 92.31 181 CYS A CA 1
ATOM 1374 C C . CYS A 1 181 ? -12.019 -1.667 7.871 1.00 92.31 181 CYS A C 1
ATOM 1376 O O . CYS A 1 181 ? -12.084 -1.164 8.992 1.00 92.31 181 CYS A O 1
ATOM 1378 N N . LYS A 1 182 ? -10.928 -2.312 7.438 1.00 88.62 182 LYS A N 1
ATOM 1379 C CA . LYS A 1 182 ? -9.694 -2.385 8.233 1.00 88.62 182 LYS A CA 1
ATOM 1380 C C . LYS A 1 182 ? -9.156 -0.992 8.546 1.00 88.62 182 LYS A C 1
ATOM 1382 O O . LYS A 1 182 ? -8.845 -0.724 9.701 1.00 88.62 182 LYS A O 1
ATOM 1387 N N . GLY A 1 183 ? -9.116 -0.095 7.559 1.00 87.31 183 GLY A N 1
ATOM 1388 C CA . GLY A 1 183 ? -8.693 1.292 7.758 1.00 87.31 183 GLY A CA 1
ATOM 1389 C C . GLY A 1 183 ? -9.523 2.017 8.821 1.00 87.31 183 GLY A C 1
ATOM 1390 O O . GLY A 1 183 ? -8.968 2.633 9.726 1.00 87.31 183 GLY A O 1
ATOM 1391 N N . PHE A 1 184 ? -10.849 1.884 8.777 1.00 89.88 184 PHE A N 1
ATOM 1392 C CA . PHE A 1 184 ? -11.724 2.489 9.781 1.00 89.88 184 PHE A CA 1
ATOM 1393 C C . PHE A 1 184 ? -11.583 1.877 11.172 1.00 89.88 184 PHE A C 1
ATOM 1395 O O . PHE A 1 184 ? -11.728 2.595 12.153 1.00 89.88 184 PHE A O 1
ATOM 1402 N N . MET A 1 185 ? -11.323 0.574 11.271 1.00 88.00 185 MET A N 1
ATOM 1403 C CA . MET A 1 185 ? -11.130 -0.093 12.561 1.00 88.00 185 MET A CA 1
ATOM 1404 C C . MET A 1 185 ? -9.773 0.206 13.195 1.00 88.00 185 MET A C 1
ATOM 1406 O O . MET A 1 185 ? -9.666 0.234 14.420 1.00 88.00 185 MET A O 1
ATOM 1410 N N . GLN A 1 186 ? -8.748 0.425 12.374 1.00 87.31 186 GLN A N 1
ATOM 1411 C CA . GLN A 1 186 ? -7.416 0.806 12.838 1.00 87.31 186 GLN A CA 1
ATOM 1412 C C . GLN A 1 186 ? -7.349 2.273 13.274 1.00 87.31 186 GLN A C 1
ATOM 1414 O O . GLN A 1 186 ? -6.559 2.607 14.154 1.00 87.31 186 GLN A O 1
ATOM 1419 N N . ASP A 1 187 ? -8.175 3.144 12.692 1.00 84.44 187 ASP A N 1
ATOM 1420 C CA . ASP A 1 187 ? -8.301 4.525 13.145 1.00 84.44 187 ASP A CA 1
ATOM 1421 C C . ASP A 1 187 ? -9.170 4.599 14.408 1.00 84.44 187 ASP A C 1
ATOM 1423 O O . ASP A 1 187 ? -10.368 4.325 14.384 1.00 84.44 187 ASP A O 1
ATOM 1427 N N . GLU A 1 188 ? -8.577 5.005 15.531 1.00 85.31 188 GLU A N 1
ATOM 1428 C CA . GLU A 1 188 ? -9.255 5.054 16.833 1.00 85.31 188 GLU A CA 1
ATOM 1429 C C . GLU A 1 188 ? -10.521 5.934 16.813 1.00 85.31 188 GLU A C 1
ATOM 1431 O O . GLU A 1 188 ? -11.532 5.615 17.449 1.00 85.31 188 GLU A O 1
ATOM 1436 N N . THR A 1 189 ? -10.508 7.024 16.038 1.00 85.81 189 THR A N 1
ATOM 1437 C CA . THR A 1 189 ? -11.633 7.964 15.957 1.00 85.81 189 THR A CA 1
ATOM 1438 C C . THR A 1 189 ? -12.785 7.381 15.143 1.00 85.81 189 THR A C 1
ATOM 1440 O O . THR A 1 189 ? -13.946 7.468 15.558 1.00 85.81 189 THR A O 1
ATOM 1443 N N . LEU A 1 190 ? -12.493 6.783 13.990 1.00 86.12 190 LEU A N 1
ATOM 1444 C CA . LEU A 1 190 ? -13.490 6.163 13.118 1.00 86.12 190 LEU A CA 1
ATOM 1445 C C . LEU A 1 190 ? -14.024 4.862 13.717 1.00 86.12 190 LEU A C 1
ATOM 1447 O O . LEU A 1 190 ? -15.235 4.639 13.678 1.00 86.12 190 LEU A O 1
ATOM 1451 N N . ASN A 1 191 ? -13.171 4.065 14.358 1.00 88.81 191 ASN A N 1
ATOM 1452 C CA . ASN A 1 191 ? -13.569 2.844 15.048 1.00 88.81 191 ASN A CA 1
ATOM 1453 C C . ASN A 1 191 ? -14.539 3.142 16.197 1.00 88.81 191 ASN A C 1
ATOM 1455 O O . ASN A 1 191 ? -15.573 2.484 16.350 1.00 88.81 191 ASN A O 1
ATOM 1459 N N . LYS A 1 192 ? -14.271 4.208 16.963 1.00 90.56 192 LYS A N 1
ATOM 1460 C CA . LYS A 1 192 ? -15.204 4.682 17.987 1.00 90.56 192 LYS A CA 1
ATOM 1461 C C . LYS A 1 192 ? -16.568 5.024 17.384 1.00 90.56 192 LYS A C 1
ATOM 1463 O O . LYS A 1 192 ? -17.588 4.612 17.930 1.00 90.56 192 LYS A O 1
ATOM 1468 N N . ARG A 1 193 ? -16.607 5.717 16.240 1.00 89.00 193 ARG A N 1
ATOM 1469 C CA . ARG A 1 193 ? -17.868 6.035 15.546 1.00 89.00 193 ARG A CA 1
ATOM 1470 C C . ARG A 1 193 ? -18.590 4.792 15.045 1.00 89.00 193 ARG A C 1
ATOM 1472 O O . ARG A 1 193 ? -19.789 4.690 15.264 1.00 89.00 193 ARG A O 1
ATOM 1479 N N . LEU A 1 194 ? -17.880 3.858 14.415 1.00 90.06 194 LEU A N 1
ATOM 1480 C CA . LEU A 1 194 ? -18.430 2.574 13.969 1.00 90.06 194 LEU A CA 1
ATOM 1481 C C . LEU A 1 194 ? -19.083 1.814 15.128 1.00 90.06 194 LEU A C 1
ATOM 1483 O O . LEU A 1 194 ? -20.217 1.347 15.008 1.00 90.06 194 LEU A O 1
ATOM 1487 N N . THR A 1 195 ? -18.398 1.763 16.270 1.00 91.44 195 THR A N 1
ATOM 1488 C CA . THR A 1 195 ? -18.899 1.123 17.489 1.00 91.44 195 THR A CA 1
ATOM 1489 C C . THR A 1 195 ? -20.139 1.842 18.029 1.00 91.44 195 THR A C 1
ATOM 1491 O O . THR A 1 195 ? -21.135 1.189 18.334 1.00 91.44 195 THR A O 1
ATOM 1494 N N . GLU A 1 196 ? -20.138 3.181 18.073 1.00 92.44 196 GLU A N 1
ATOM 1495 C CA . GLU A 1 196 ? -21.297 3.992 18.490 1.00 92.44 196 GLU A CA 1
ATOM 1496 C C . GLU A 1 196 ? -22.550 3.726 17.636 1.00 92.44 196 GLU A C 1
ATOM 1498 O O . GLU A 1 196 ? -23.668 3.789 18.150 1.00 92.44 196 GLU A O 1
ATOM 1503 N N . VAL A 1 197 ? -22.384 3.397 16.350 1.00 91.38 197 VAL A N 1
ATOM 1504 C CA . VAL A 1 197 ? -23.494 3.065 15.439 1.00 91.38 197 VAL A CA 1
ATOM 1505 C C . VAL A 1 197 ? -23.715 1.556 15.253 1.00 91.38 197 VAL A C 1
ATOM 1507 O O . VAL A 1 197 ? -24.475 1.146 14.373 1.00 91.38 197 VAL A O 1
ATOM 1510 N N . ASN A 1 198 ? -23.101 0.712 16.093 1.00 93.25 198 ASN A N 1
ATOM 1511 C CA . ASN A 1 198 ? -23.194 -0.753 16.033 1.00 93.25 198 ASN A CA 1
ATOM 1512 C C . ASN A 1 198 ? -22.885 -1.318 14.633 1.00 93.25 198 ASN A C 1
ATOM 1514 O O . ASN A 1 198 ? -23.651 -2.114 14.065 1.00 93.25 198 ASN A O 1
ATOM 1518 N N . ILE A 1 199 ? -21.775 -0.870 14.052 1.00 93.19 199 ILE A N 1
ATOM 1519 C CA . ILE A 1 199 ? -21.205 -1.425 12.827 1.00 93.19 199 ILE A CA 1
ATOM 1520 C C . ILE A 1 199 ? -19.900 -2.124 13.194 1.00 93.19 199 ILE A C 1
ATOM 1522 O O . ILE A 1 199 ? -18.908 -1.487 13.529 1.00 93.19 199 ILE A O 1
ATOM 1526 N N . ASN A 1 200 ? -19.926 -3.454 13.134 1.00 94.19 200 ASN A N 1
ATOM 1527 C CA . ASN A 1 200 ? -18.744 -4.299 13.249 1.00 94.19 200 ASN A CA 1
ATOM 1528 C C . ASN A 1 200 ? -18.122 -4.541 11.862 1.00 94.19 200 ASN A C 1
ATOM 1530 O O . ASN A 1 200 ? -18.554 -3.963 10.864 1.00 94.19 200 ASN A O 1
ATOM 1534 N N . TYR A 1 201 ? -17.106 -5.400 11.801 1.00 93.50 201 TYR A N 1
ATOM 1535 C CA . TYR A 1 201 ? -16.331 -5.634 10.587 1.00 93.50 201 TYR A CA 1
ATOM 1536 C C . TYR A 1 201 ? -17.199 -6.179 9.454 1.00 93.50 201 TYR A C 1
ATOM 1538 O O . TYR A 1 201 ? -17.274 -5.577 8.386 1.00 93.50 201 TYR A O 1
ATOM 1546 N N . ASP A 1 202 ? -17.943 -7.249 9.726 1.00 95.25 202 ASP A N 1
ATOM 1547 C CA . ASP A 1 202 ? -18.799 -7.911 8.738 1.00 95.25 202 ASP A CA 1
ATOM 1548 C C . ASP A 1 202 ? -19.895 -6.975 8.215 1.00 95.25 202 ASP A C 1
ATOM 1550 O O . ASP A 1 202 ? -20.206 -6.925 7.020 1.00 95.25 202 ASP A O 1
ATOM 1554 N N . LYS A 1 203 ? -20.464 -6.163 9.111 1.00 94.56 203 LYS A N 1
ATOM 1555 C CA . LYS A 1 203 ? -21.461 -5.159 8.744 1.00 94.56 203 LYS A CA 1
ATOM 1556 C C . LYS A 1 203 ? -20.846 -4.019 7.939 1.00 94.56 203 LYS A C 1
ATOM 1558 O O . LYS A 1 203 ? -21.469 -3.534 7.007 1.00 94.56 203 LYS A O 1
ATOM 1563 N N . CYS A 1 204 ? -19.625 -3.604 8.254 1.00 94.44 204 CYS A N 1
ATOM 1564 C CA . CYS A 1 204 ? -18.903 -2.635 7.441 1.0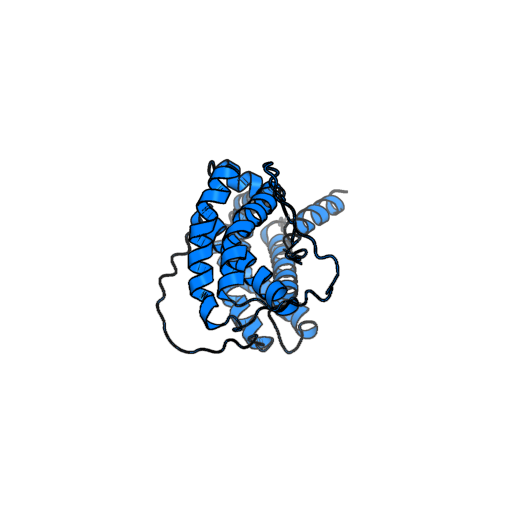0 94.44 204 CYS A CA 1
ATOM 1565 C C . CYS A 1 204 ? -18.671 -3.191 6.024 1.00 94.44 204 CYS A C 1
ATOM 1567 O O . CYS A 1 204 ? -19.074 -2.559 5.047 1.00 94.44 204 CYS A O 1
ATOM 1569 N N . VAL A 1 205 ? -18.118 -4.405 5.907 1.00 95.25 205 VAL A N 1
ATOM 1570 C CA . VAL A 1 205 ? -17.790 -5.043 4.620 1.00 95.25 205 VAL A CA 1
ATOM 1571 C C . VAL A 1 205 ? -19.035 -5.247 3.758 1.00 95.25 205 VAL A C 1
ATOM 1573 O O . VAL A 1 205 ? -18.969 -5.074 2.546 1.00 95.25 205 VAL A O 1
ATOM 1576 N N . SER A 1 206 ? -20.183 -5.555 4.362 1.00 96.12 206 SER A N 1
ATOM 1577 C CA . SER A 1 206 ? -21.452 -5.704 3.634 1.00 96.12 206 SER A CA 1
ATOM 1578 C C . SER A 1 206 ? -22.093 -4.381 3.196 1.00 96.12 206 SER A C 1
ATOM 1580 O O . SER A 1 206 ? -22.870 -4.379 2.245 1.00 96.12 206 SER A O 1
ATOM 1582 N N . LEU A 1 207 ? -21.762 -3.258 3.840 1.00 94.50 207 LEU A N 1
ATOM 1583 C CA . LEU A 1 207 ? -22.310 -1.934 3.516 1.00 94.50 207 LEU A CA 1
ATOM 1584 C C . LEU A 1 207 ? -21.462 -1.164 2.488 1.00 94.50 207 LEU A C 1
ATOM 1586 O O . LEU A 1 207 ? -21.992 -0.359 1.723 1.00 94.50 207 LEU A O 1
ATOM 1590 N N . ILE A 1 208 ? -20.152 -1.417 2.424 1.00 94.12 208 ILE A N 1
ATOM 1591 C CA . ILE A 1 208 ? -19.249 -0.725 1.490 1.00 94.12 208 ILE A CA 1
ATOM 1592 C C . ILE A 1 208 ? -19.562 -0.931 -0.005 1.00 94.12 208 ILE A C 1
ATOM 1594 O O . ILE A 1 208 ? -19.400 0.040 -0.750 1.00 94.12 208 ILE A O 1
ATOM 1598 N N . PRO A 1 209 ? -20.008 -2.108 -0.492 1.00 94.75 209 PRO A N 1
ATOM 1599 C CA . PRO A 1 209 ? -20.266 -2.326 -1.915 1.00 94.75 209 PRO A CA 1
ATOM 1600 C C . PRO A 1 209 ? -21.187 -1.278 -2.554 1.00 94.75 209 PRO A C 1
ATOM 1602 O O . PRO A 1 209 ? -20.965 -0.883 -3.697 1.00 94.75 209 PRO A O 1
ATOM 1605 N N . GLU A 1 210 ? -22.157 -0.744 -1.806 1.00 93.44 210 GLU A N 1
ATOM 1606 C CA . GLU A 1 210 ? -23.035 0.322 -2.301 1.00 93.44 210 GLU A CA 1
ATOM 1607 C C . GLU A 1 210 ? -22.263 1.628 -2.573 1.00 93.44 210 GLU A C 1
ATOM 1609 O O . GLU A 1 210 ? -22.442 2.274 -3.611 1.00 93.44 210 GLU A O 1
ATOM 1614 N N . SER A 1 211 ? -21.367 2.013 -1.660 1.00 93.88 211 SER A N 1
ATOM 1615 C CA . SER A 1 211 ? -20.479 3.166 -1.833 1.00 93.88 211 SER A CA 1
ATOM 1616 C C . SER A 1 211 ? -19.448 2.928 -2.939 1.00 93.88 211 SER A C 1
ATOM 1618 O O . SER A 1 211 ? -19.155 3.849 -3.701 1.00 93.88 211 SER A O 1
ATOM 1620 N N . VAL A 1 212 ? -18.942 1.697 -3.085 1.00 93.81 212 VAL A N 1
ATOM 1621 C CA . VAL A 1 212 ? -18.037 1.303 -4.180 1.00 93.81 212 VAL A CA 1
ATOM 1622 C C . VAL A 1 212 ? -18.709 1.517 -5.531 1.00 93.81 212 VAL A C 1
ATOM 1624 O O . VAL A 1 212 ? -18.149 2.192 -6.393 1.00 93.81 212 VAL A O 1
ATOM 1627 N N . ASP A 1 213 ? -19.921 0.993 -5.715 1.00 93.75 213 ASP A N 1
ATOM 1628 C CA . ASP A 1 213 ? -20.650 1.113 -6.977 1.00 93.75 213 ASP A CA 1
ATOM 1629 C C . ASP A 1 213 ? -20.960 2.568 -7.329 1.00 93.75 213 ASP A C 1
ATOM 1631 O O . ASP A 1 213 ? -20.839 2.969 -8.492 1.00 93.75 213 ASP A O 1
ATOM 1635 N N . LYS A 1 214 ? -21.338 3.373 -6.332 1.00 94.44 214 LYS A N 1
ATOM 1636 C CA . LYS A 1 214 ? -21.579 4.805 -6.514 1.00 94.44 214 LYS A CA 1
ATOM 1637 C C . LYS A 1 214 ? -20.305 5.536 -6.939 1.00 94.44 214 LYS A C 1
ATOM 1639 O O . LYS A 1 214 ? -20.300 6.201 -7.973 1.00 94.44 214 LYS A O 1
ATOM 1644 N N . CYS A 1 215 ? -19.224 5.382 -6.182 1.00 93.75 215 CYS A N 1
ATOM 1645 C CA . CYS A 1 215 ? -17.963 6.074 -6.439 1.00 93.75 215 CYS A CA 1
ATOM 1646 C C . CYS A 1 215 ? -17.305 5.636 -7.742 1.00 93.75 215 CYS A C 1
ATOM 1648 O O . CYS A 1 215 ? -16.755 6.465 -8.467 1.00 93.75 215 CYS A O 1
ATOM 1650 N N . GLN A 1 216 ? -17.421 4.353 -8.090 1.00 92.44 216 GLN A N 1
ATOM 1651 C CA . GLN A 1 216 ? -17.008 3.879 -9.398 1.00 92.44 216 GLN A CA 1
ATOM 1652 C C . GLN A 1 216 ? -17.759 4.626 -10.497 1.00 92.44 216 GLN A C 1
ATOM 1654 O O . GLN A 1 216 ? -17.108 5.143 -11.394 1.00 92.44 216 GLN A O 1
ATOM 1659 N N . LYS A 1 217 ? -19.094 4.719 -10.436 1.00 94.62 217 LYS A N 1
ATOM 1660 C CA . LYS A 1 217 ? -19.893 5.418 -11.460 1.00 94.62 217 LYS A CA 1
ATOM 1661 C C . LYS A 1 217 ? -19.525 6.898 -11.577 1.00 94.62 217 LYS A C 1
ATOM 1663 O O . LYS A 1 217 ? -19.402 7.394 -12.693 1.00 94.62 217 LYS A O 1
ATOM 1668 N N . GLU A 1 218 ? -19.323 7.584 -10.453 1.00 94.38 218 GLU A N 1
ATOM 1669 C CA . GLU A 1 218 ? -18.971 9.012 -10.427 1.00 94.38 218 GLU A CA 1
ATOM 1670 C C . GLU A 1 218 ? -17.580 9.293 -11.017 1.00 94.38 218 GLU A C 1
ATOM 1672 O O . GLU A 1 218 ? -17.382 10.296 -11.708 1.00 94.38 218 GLU A O 1
ATOM 1677 N N . LEU A 1 219 ? -16.616 8.402 -10.775 1.00 93.81 219 LEU A N 1
ATOM 1678 C CA . LEU A 1 219 ? -15.234 8.582 -11.219 1.00 93.81 219 LEU A CA 1
ATOM 1679 C C . LEU A 1 219 ? -14.936 7.903 -12.563 1.00 93.81 219 LEU A C 1
ATOM 1681 O O . LEU A 1 219 ? -13.937 8.233 -13.196 1.00 93.81 219 LEU A O 1
ATOM 1685 N N . TYR A 1 220 ? -15.799 7.005 -13.049 1.00 92.75 220 TYR A N 1
ATOM 1686 C CA . TYR A 1 220 ? -15.549 6.170 -14.231 1.00 92.75 220 TYR A CA 1
ATOM 1687 C C . TYR A 1 220 ? -15.150 6.955 -15.487 1.00 92.75 220 TYR A C 1
ATOM 1689 O O . TYR A 1 220 ? -14.297 6.503 -16.254 1.00 92.75 220 TYR A O 1
ATOM 1697 N N . SER A 1 221 ? -15.770 8.115 -15.715 1.00 94.81 221 SER A N 1
ATOM 1698 C CA . SER A 1 221 ? -15.493 8.983 -16.869 1.00 94.81 221 SER A CA 1
ATOM 1699 C C . SER A 1 221 ? -14.155 9.716 -16.767 1.00 94.81 221 SER A C 1
ATOM 1701 O O . SER A 1 221 ? -13.608 10.128 -17.786 1.00 94.81 221 SER A O 1
ATOM 1703 N N . GLN A 1 222 ? -13.625 9.866 -15.554 1.00 94.81 222 GLN A N 1
ATOM 1704 C CA . GLN A 1 222 ? -12.372 10.564 -15.275 1.00 94.81 222 GLN A CA 1
ATOM 1705 C C . GLN A 1 222 ? -11.182 9.598 -15.272 1.00 94.81 222 GLN A C 1
ATOM 1707 O O . GLN A 1 222 ? -10.054 10.000 -15.559 1.00 94.81 222 GLN A O 1
ATOM 1712 N N . ILE A 1 223 ? -11.436 8.322 -14.967 1.00 90.44 223 ILE A N 1
ATOM 1713 C CA . ILE A 1 223 ? -10.421 7.273 -14.963 1.00 90.44 223 ILE A CA 1
ATOM 1714 C C . ILE A 1 223 ? -9.965 7.012 -16.414 1.00 90.44 223 ILE A C 1
ATOM 1716 O O . ILE A 1 223 ? -10.808 6.765 -17.290 1.00 90.44 223 ILE A O 1
ATOM 1720 N N . PRO A 1 224 ? -8.645 7.044 -16.685 1.00 92.69 224 PRO A N 1
ATOM 1721 C CA . PRO A 1 224 ? -8.098 6.787 -18.012 1.00 92.69 224 PRO A CA 1
ATOM 1722 C C . PRO A 1 224 ? -8.452 5.374 -18.475 1.00 92.69 224 PRO A C 1
ATOM 1724 O O . PRO A 1 224 ? -8.647 4.478 -17.660 1.00 92.69 224 PRO A O 1
ATOM 1727 N N . ALA A 1 225 ? -8.516 5.163 -19.792 1.00 93.06 225 ALA A N 1
ATOM 1728 C CA . ALA A 1 225 ? -8.846 3.855 -20.369 1.00 93.06 225 ALA A CA 1
ATOM 1729 C C . ALA A 1 225 ? -7.882 2.741 -19.918 1.00 93.06 225 ALA A C 1
ATOM 1731 O O . ALA A 1 225 ? -8.294 1.590 -19.765 1.00 93.06 225 ALA A O 1
ATOM 1732 N N . THR A 1 226 ? -6.632 3.116 -19.644 1.00 90.56 226 THR A N 1
ATOM 1733 C CA . THR A 1 226 ? -5.563 2.218 -19.219 1.00 90.56 226 THR A CA 1
ATOM 1734 C C . THR A 1 226 ? -5.013 2.646 -17.863 1.00 90.56 226 THR A C 1
ATOM 1736 O O . THR A 1 226 ? -4.694 3.820 -17.637 1.00 90.56 226 THR A O 1
ATOM 1739 N N . ILE A 1 227 ? -4.881 1.675 -16.964 1.00 88.00 227 ILE A N 1
ATOM 1740 C CA . ILE A 1 227 ? -4.301 1.841 -15.638 1.00 88.00 227 ILE A CA 1
ATOM 1741 C C . ILE A 1 227 ? -2.936 1.173 -15.605 1.00 88.00 227 ILE A C 1
ATOM 1743 O O . ILE A 1 227 ? -2.793 -0.003 -15.926 1.00 88.00 227 ILE A O 1
ATOM 1747 N N . ASN A 1 228 ? -1.939 1.942 -15.188 1.00 86.69 228 ASN A N 1
ATOM 1748 C CA . ASN A 1 228 ? -0.574 1.492 -14.983 1.00 86.69 228 ASN A CA 1
ATOM 1749 C C . ASN A 1 228 ? -0.172 1.717 -13.522 1.00 86.69 228 ASN A C 1
ATOM 1751 O O . ASN A 1 228 ? -0.873 2.371 -12.751 1.00 86.69 228 ASN A O 1
ATOM 1755 N N . GLN A 1 229 ? 0.990 1.210 -13.127 1.00 74.25 229 GLN A N 1
ATOM 1756 C CA . GLN A 1 229 ? 1.457 1.323 -11.744 1.00 74.25 229 GLN A CA 1
ATOM 1757 C C . GLN A 1 229 ? 1.603 2.783 -11.267 1.00 74.25 229 GLN A C 1
ATOM 1759 O O . GLN A 1 229 ? 1.437 3.060 -10.082 1.00 74.25 229 GLN A O 1
ATOM 1764 N N . GLN A 1 230 ? 1.871 3.728 -12.177 1.00 76.62 230 GLN A N 1
ATOM 1765 C CA . GLN A 1 230 ? 2.050 5.143 -11.838 1.00 76.62 230 GLN A CA 1
ATOM 1766 C C . GLN A 1 230 ? 0.719 5.826 -11.498 1.00 76.62 230 GLN A C 1
ATOM 1768 O O . GLN A 1 230 ? 0.664 6.631 -10.569 1.00 76.62 230 GLN A O 1
ATOM 1773 N N . ASN A 1 231 ? -0.359 5.514 -12.227 1.00 83.56 231 ASN A N 1
ATOM 1774 C CA . ASN A 1 231 ? -1.667 6.142 -12.026 1.00 83.56 231 ASN A CA 1
ATOM 1775 C C . ASN A 1 231 ? -2.626 5.310 -11.150 1.00 83.56 231 ASN A C 1
ATOM 1777 O O . ASN A 1 231 ? -3.554 5.887 -10.579 1.00 83.56 231 ASN A O 1
ATOM 1781 N N . ALA A 1 232 ? -2.376 4.007 -10.966 1.00 82.56 232 ALA A N 1
ATOM 1782 C CA . ALA A 1 232 ? -3.190 3.117 -10.136 1.00 82.56 232 ALA A CA 1
ATOM 1783 C C . ALA A 1 232 ? -3.286 3.604 -8.687 1.00 82.56 232 ALA A C 1
ATOM 1785 O O . ALA A 1 232 ? -4.372 3.604 -8.114 1.00 82.56 232 ALA A O 1
ATOM 1786 N N . GLY A 1 233 ? -2.176 4.077 -8.108 1.00 80.62 233 GLY A N 1
ATOM 1787 C CA . GLY A 1 233 ? -2.165 4.622 -6.748 1.00 80.62 233 GLY A CA 1
ATOM 1788 C C . GLY A 1 233 ? -3.024 5.881 -6.615 1.00 80.62 233 GLY A C 1
ATOM 1789 O O . GLY A 1 233 ? -3.818 5.992 -5.685 1.00 80.62 233 GLY A O 1
ATOM 1790 N N . LYS A 1 234 ? -2.937 6.798 -7.590 1.00 87.38 234 LYS A N 1
ATOM 1791 C CA . LYS A 1 234 ? -3.750 8.023 -7.620 1.00 87.38 234 LYS A CA 1
ATOM 1792 C C . LYS A 1 234 ? -5.242 7.696 -7.675 1.00 87.38 234 LYS A C 1
ATOM 1794 O O . LYS A 1 234 ? -6.012 8.222 -6.879 1.00 87.38 234 LYS A O 1
ATOM 1799 N N . TRP A 1 235 ? -5.649 6.822 -8.593 1.00 91.12 235 TRP A N 1
ATOM 1800 C CA . TRP A 1 235 ? -7.061 6.475 -8.759 1.00 91.12 235 TRP A CA 1
ATOM 1801 C C . TRP A 1 235 ? -7.588 5.583 -7.641 1.00 91.12 235 TRP A C 1
ATOM 1803 O O . TRP A 1 235 ? -8.722 5.773 -7.207 1.00 91.12 235 TRP A O 1
ATOM 1813 N N . GLY A 1 236 ? -6.769 4.660 -7.133 1.00 88.75 236 GLY A N 1
ATOM 1814 C CA . GLY A 1 236 ? -7.096 3.863 -5.954 1.00 88.75 236 GLY A CA 1
ATOM 1815 C C . GLY A 1 236 ? -7.348 4.756 -4.744 1.00 88.75 236 GLY A C 1
ATOM 1816 O O . GLY A 1 236 ? -8.341 4.572 -4.041 1.00 88.75 236 GLY A O 1
ATOM 1817 N N . HIS A 1 237 ? -6.524 5.792 -4.568 1.00 83.81 237 HIS A N 1
ATOM 1818 C CA . HIS A 1 237 ? -6.732 6.800 -3.539 1.00 83.81 237 HIS A CA 1
ATOM 1819 C C . HIS A 1 237 ? -8.032 7.593 -3.757 1.00 83.81 237 HIS A C 1
ATOM 1821 O O . HIS A 1 237 ? -8.841 7.666 -2.833 1.00 83.81 237 HIS A O 1
ATOM 1827 N N . SER A 1 238 ? -8.281 8.126 -4.960 1.00 91.31 238 SER A N 1
ATOM 1828 C CA . SER A 1 238 ? -9.509 8.885 -5.248 1.00 91.31 238 SER A CA 1
ATOM 1829 C C . SER A 1 238 ? -10.785 8.063 -5.034 1.00 91.31 238 SER A C 1
ATOM 1831 O O . SER A 1 238 ? -11.765 8.571 -4.487 1.00 91.31 238 SER A O 1
ATOM 1833 N N . ILE A 1 239 ? -10.780 6.784 -5.423 1.00 92.12 239 ILE A N 1
ATOM 1834 C CA . ILE A 1 239 ? -11.905 5.877 -5.169 1.00 92.12 239 ILE A CA 1
ATOM 1835 C C . ILE A 1 239 ? -12.055 5.614 -3.669 1.00 92.12 239 ILE A C 1
ATOM 1837 O O . ILE A 1 239 ? -13.163 5.736 -3.149 1.00 92.12 239 ILE A O 1
ATOM 1841 N N . GLY A 1 240 ? -10.963 5.305 -2.965 1.00 89.50 240 GLY A N 1
ATOM 1842 C CA . GLY A 1 240 ? -10.989 5.068 -1.522 1.00 89.50 240 GLY A CA 1
ATOM 1843 C C . GLY A 1 240 ? -11.515 6.269 -0.731 1.00 89.50 240 GLY A C 1
ATOM 1844 O O . GLY A 1 240 ? -12.343 6.098 0.161 1.00 89.50 240 GLY A O 1
ATOM 1845 N N . GLU A 1 241 ? -11.112 7.487 -1.100 1.00 88.50 241 GLU A N 1
ATOM 1846 C CA . GLU A 1 241 ? -11.600 8.723 -0.478 1.00 88.50 241 GLU A CA 1
ATOM 1847 C C . GLU A 1 241 ? -13.100 8.926 -0.720 1.00 88.50 241 GLU A C 1
ATOM 1849 O O . GLU A 1 241 ? -13.852 9.195 0.222 1.00 88.50 241 GLU A O 1
ATOM 1854 N N . CYS A 1 242 ? -13.554 8.753 -1.966 1.00 93.94 242 CYS A N 1
ATOM 1855 C CA . CYS A 1 242 ? -14.972 8.846 -2.297 1.00 93.94 242 CYS A CA 1
ATOM 1856 C C . CYS A 1 242 ? -15.799 7.852 -1.468 1.00 93.94 242 CYS A C 1
ATOM 1858 O O . CYS A 1 242 ? -16.793 8.240 -0.848 1.00 93.94 242 CYS A O 1
ATOM 1860 N N . ILE A 1 243 ? -15.362 6.589 -1.412 1.00 93.69 243 ILE A N 1
ATOM 1861 C CA . ILE A 1 243 ? -16.056 5.520 -0.686 1.00 93.69 243 ILE A CA 1
ATOM 1862 C C . ILE A 1 243 ? -16.097 5.837 0.798 1.00 93.69 243 ILE A C 1
ATOM 1864 O O . ILE A 1 243 ? -17.165 5.775 1.405 1.00 93.69 243 ILE A O 1
ATOM 1868 N N . GLY A 1 244 ? -14.955 6.214 1.375 1.00 90.00 244 GLY A N 1
ATOM 1869 C CA . GLY A 1 244 ? -14.873 6.504 2.796 1.00 90.00 244 GLY A CA 1
ATOM 1870 C C . GLY A 1 244 ? -15.790 7.660 3.196 1.00 90.00 244 GLY A C 1
ATOM 1871 O O . GLY A 1 244 ? -16.491 7.583 4.206 1.00 90.00 244 GLY A O 1
ATOM 1872 N N . LYS A 1 245 ? -15.863 8.700 2.359 1.00 89.00 245 LYS A N 1
ATOM 1873 C CA . LYS A 1 245 ? -16.758 9.841 2.561 1.00 89.00 245 LYS A CA 1
ATOM 1874 C C . LYS A 1 245 ? -18.231 9.458 2.427 1.00 89.00 245 LYS A C 1
ATOM 1876 O O . LYS A 1 245 ? -19.027 9.847 3.281 1.00 89.00 245 LYS A O 1
ATOM 1881 N N . ASP A 1 246 ? -18.604 8.730 1.376 1.00 92.56 246 ASP A N 1
ATOM 1882 C CA . ASP A 1 246 ? -19.989 8.297 1.159 1.00 92.56 246 ASP A CA 1
ATOM 1883 C C . ASP A 1 246 ? -20.469 7.394 2.299 1.00 92.56 246 ASP A C 1
ATOM 1885 O O . ASP A 1 246 ? -21.516 7.654 2.894 1.00 92.56 246 ASP A O 1
ATOM 1889 N N . PHE A 1 247 ? -19.654 6.406 2.673 1.00 93.62 247 PHE A N 1
ATOM 1890 C CA . PHE A 1 247 ? -19.938 5.502 3.779 1.00 93.62 247 PHE A CA 1
ATOM 1891 C C . PHE A 1 247 ? -20.119 6.265 5.093 1.00 93.62 247 PHE A C 1
ATOM 1893 O O . PHE A 1 247 ? -21.111 6.075 5.802 1.00 93.62 247 PHE A O 1
ATOM 1900 N N . ALA A 1 248 ? -19.191 7.171 5.414 1.00 88.75 248 ALA A N 1
ATOM 1901 C CA . ALA A 1 248 ? -19.257 7.938 6.648 1.00 88.75 248 ALA A CA 1
ATOM 1902 C C . ALA A 1 248 ? -20.519 8.809 6.709 1.00 88.75 248 ALA A C 1
ATOM 1904 O O . ALA A 1 248 ? -21.194 8.855 7.738 1.00 88.75 248 ALA A O 1
ATOM 1905 N N . LEU A 1 249 ? -20.888 9.458 5.603 1.00 88.75 249 LEU A N 1
ATOM 1906 C CA . LEU A 1 249 ? -22.119 10.244 5.529 1.00 88.75 249 LEU A CA 1
ATOM 1907 C C . LEU A 1 249 ? -23.373 9.378 5.698 1.00 88.75 249 LEU A C 1
ATOM 1909 O O . LEU A 1 249 ? -24.294 9.797 6.395 1.00 88.75 249 LEU A O 1
ATOM 1913 N N . LYS A 1 250 ? -23.406 8.182 5.102 1.00 88.75 250 LYS A N 1
ATOM 1914 C CA . LYS A 1 250 ? -24.567 7.282 5.156 1.00 88.75 250 LYS A CA 1
ATOM 1915 C C . LYS A 1 250 ? -24.742 6.577 6.494 1.00 88.75 250 LYS A C 1
ATOM 1917 O O . LYS A 1 250 ? -25.882 6.385 6.915 1.00 88.75 250 LYS A O 1
ATOM 1922 N N . HIS A 1 251 ? -23.646 6.195 7.142 1.00 88.75 251 HIS A N 1
ATOM 1923 C CA . HIS A 1 251 ? -23.685 5.246 8.253 1.00 88.75 251 HIS A CA 1
ATOM 1924 C C . HIS A 1 251 ? -23.092 5.777 9.558 1.00 88.75 251 HIS A C 1
ATOM 1926 O O . HIS A 1 251 ? -23.554 5.376 10.620 1.00 88.75 251 HIS A O 1
ATOM 1932 N N . LEU A 1 252 ? -22.115 6.689 9.507 1.00 84.12 252 LEU A N 1
ATOM 1933 C CA . LEU A 1 252 ? -21.460 7.216 10.714 1.00 84.12 252 LEU A CA 1
ATOM 1934 C C . LEU A 1 252 ? -22.070 8.539 11.185 1.00 84.12 252 LEU A C 1
ATOM 1936 O O . LEU A 1 252 ? -22.169 8.795 12.383 1.00 84.12 252 LEU A O 1
ATOM 1940 N N . PHE A 1 253 ? -22.477 9.393 10.245 1.00 79.75 253 PHE A N 1
ATOM 1941 C CA . PHE A 1 253 ? -22.975 10.742 10.535 1.00 79.75 253 PHE A CA 1
ATOM 1942 C C . PHE A 1 253 ? -24.463 10.922 10.265 1.00 79.75 253 PHE A C 1
ATOM 1944 O O . PHE A 1 253 ? -25.024 11.967 10.604 1.00 79.75 253 PHE A O 1
ATOM 1951 N N . ASN A 1 254 ? -25.115 9.906 9.707 1.00 65.56 254 ASN A N 1
ATOM 1952 C CA . ASN A 1 254 ? -26.553 9.902 9.513 1.00 65.56 254 ASN A CA 1
ATOM 1953 C C . ASN A 1 254 ? -27.239 9.574 10.846 1.00 65.56 254 ASN A C 1
ATOM 1955 O O . ASN A 1 254 ? -27.751 8.479 11.073 1.00 65.56 254 ASN A O 1
ATOM 1959 N N . LYS A 1 255 ? -27.246 10.547 11.762 1.00 47.19 255 LYS A N 1
ATOM 1960 C CA . LYS A 1 255 ? -28.266 10.572 12.807 1.00 47.19 255 LYS A CA 1
ATOM 1961 C C . LYS A 1 255 ? -29.606 10.797 12.112 1.00 47.19 255 LYS A C 1
ATOM 1963 O O . LYS A 1 255 ? -29.868 11.892 11.618 1.00 47.19 255 LYS A O 1
ATOM 1968 N N . LYS A 1 256 ? -30.449 9.764 12.091 1.00 42.69 256 LYS A N 1
ATOM 1969 C CA . LYS A 1 256 ? -31.897 9.971 12.001 1.00 42.69 256 LYS A CA 1
ATOM 1970 C C . LYS A 1 256 ? -32.289 10.877 13.192 1.00 42.69 256 LYS A C 1
ATOM 1972 O O . LYS A 1 256 ? -31.758 10.630 14.279 1.00 42.69 256 LYS A O 1
ATOM 1977 N N . PRO A 1 257 ? -33.088 11.940 12.989 1.00 38.78 257 PRO A N 1
ATOM 1978 C CA . PRO A 1 257 ? -33.639 12.727 14.092 1.00 38.78 257 PRO A CA 1
ATOM 1979 C C . PRO A 1 257 ? -34.423 11.852 15.074 1.00 38.78 257 PRO A C 1
ATOM 1981 O O . PRO A 1 257 ? -34.975 10.817 14.629 1.00 38.78 257 PRO A O 1
#

Radius of gyration: 23.26 Å; chains: 1; bounding box: 89×48×41 Å

pLDDT: mean 75.27, std 25.06, range [25.41, 97.0]

Sequence (257 aa):
MLKKYILNTLFYLTSLSLSSFAVAAAATDTNASSTTNTTSSSTSATSTDDQSRGKDEWLSKMREVVPGIICKNFTQNDELNKRLKAENIDYDKCVSLIPASFDKCKSKYYSDLPATMDKDSASKWGKTMGECIGTDFALTNFGGESNTNNKDSSSASSSAQEMTKDEWLSKLKAVVPDLICKGFMQDETLNKRLTEVNINYDKCVSLIPESVDKCQKELYSQIPATINQQNAGKWGHSIGECIGKDFALKHLFNKKP